Protein AF-U7QM12-F1 (afdb_monomer_lite)

InterPro domains:
  IPR008557 Alkaline phosphatase PhoX [PF05787] (90-291)

Radius of gyration: 26.11 Å; chains: 1; bounding box: 63×58×73 Å

Sequence (325 aa):
MRLKRREFLLFLGASLSTASLSSCEDKNLSLDPKSSVKPPKTPLSFQPVKGPIPLATDVVETQVGQFIPIRTASASKQQIQAYKTYEVVDDLVLPEGFTYDLIAAWGDPVGDSRFGYNNDYLSFIETNQNEGYLTINFEYISSATWVQTYEKVIGKSLPIKTIETALKAEKKPRINAFALPANDAVRQAIREVSQEGLIDVGMGVISIRRNSEGKWERTYSAADRRITGISGWIDSRYLKSTGPGVAVFRKKGKGYSDGLGDRIIGTFGNCAGGTTPWGTVFSAEENFQAHVPEDVYPDGTAVNPSETPFSGRLGGLGNVFGLAG

Secondary structure (DSSP, 8-state):
----HHHHHHHHHHHHHHHHHTTS--S-----TT---PPPSS--SSPPP--SS--TT-----TTS------TTS--HHHHHHTS------S----TT--------TT-EETTEE--SSEEEEEEEEEETTEEEEEEEE----HHHHHHHHHHHHS----HHHHHHHHHHHT-SEE-GGGS-TT-HHHHHHHHHHHHHHHHSEEEEEEEEE-TTS-EEE---TT-EEEETTTTTSS---EE--STTHHHHT--SSS---S-TTEE-----EEEEEE-TTS-EEEEE-SGGGTS---B-TTSPBPPGGGS-EETTS--TTGGGT---

Organism: NCBI:txid1348334

pLDDT: mean 85.73, std 18.91, range [31.77, 98.81]

Structure (mmCIF, N/CA/C/O backbone):
data_AF-U7QM12-F1
#
_entry.id   AF-U7QM12-F1
#
loop_
_atom_site.group_PDB
_atom_site.id
_atom_site.type_symbol
_atom_site.label_atom_id
_atom_site.label_alt_id
_atom_site.label_comp_id
_atom_site.label_asym_id
_atom_site.label_entity_id
_atom_site.label_seq_id
_atom_site.pdbx_PDB_ins_code
_atom_site.Cartn_x
_atom_site.Cartn_y
_atom_site.Cartn_z
_atom_site.occupancy
_atom_site.B_iso_or_equiv
_atom_site.auth_seq_id
_atom_site.auth_comp_id
_atom_site.auth_asym_id
_atom_site.auth_atom_id
_atom_site.pdbx_PDB_model_num
ATOM 1 N N . MET A 1 1 ? -30.143 -9.733 3.386 1.00 46.31 1 MET A N 1
ATOM 2 C CA . MET A 1 1 ? -31.360 -9.035 2.901 1.00 46.31 1 MET A CA 1
ATOM 3 C C . MET A 1 1 ? -31.107 -8.601 1.454 1.00 46.31 1 MET A C 1
ATOM 5 O O . MET A 1 1 ? -30.101 -7.949 1.222 1.00 46.31 1 MET A O 1
ATOM 9 N N . ARG A 1 2 ? -31.900 -9.029 0.457 1.00 50.53 2 ARG A N 1
ATOM 10 C CA . ARG A 1 2 ? -31.689 -8.636 -0.957 1.00 50.53 2 ARG A CA 1
ATOM 11 C C . ARG A 1 2 ? -32.501 -7.376 -1.264 1.00 50.53 2 ARG A C 1
ATOM 13 O O . ARG A 1 2 ? -33.708 -7.477 -1.456 1.00 50.53 2 ARG A O 1
ATOM 20 N N . LEU A 1 3 ? -31.842 -6.220 -1.309 1.00 67.12 3 LEU A N 1
ATOM 21 C CA . LEU A 1 3 ? -32.442 -4.970 -1.786 1.00 67.12 3 LEU A CA 1
ATOM 22 C C . LEU A 1 3 ? -32.713 -5.074 -3.290 1.00 67.12 3 LEU A C 1
ATOM 24 O O . LEU A 1 3 ? -31.818 -5.396 -4.075 1.00 67.12 3 LEU A O 1
ATOM 28 N N . LYS A 1 4 ? -33.956 -4.830 -3.708 1.00 81.12 4 LYS A N 1
ATOM 29 C CA . LYS A 1 4 ? -34.315 -4.822 -5.131 1.00 81.12 4 LYS A CA 1
ATOM 30 C C . LYS A 1 4 ? -33.852 -3.508 -5.764 1.00 81.12 4 LYS A C 1
ATOM 32 O O . LYS A 1 4 ? -33.887 -2.459 -5.131 1.00 81.12 4 LYS A O 1
ATOM 37 N N . ARG A 1 5 ? -33.506 -3.532 -7.058 1.00 72.50 5 ARG A N 1
ATOM 38 C CA . ARG A 1 5 ? -33.057 -2.352 -7.836 1.00 72.50 5 ARG A CA 1
ATOM 39 C C . ARG A 1 5 ? -33.949 -1.113 -7.650 1.00 72.50 5 ARG A C 1
ATOM 41 O O . ARG A 1 5 ? -33.440 -0.003 -7.595 1.00 72.50 5 ARG A O 1
ATOM 48 N N . ARG A 1 6 ? -35.267 -1.301 -7.508 1.00 75.50 6 ARG A N 1
ATOM 49 C CA . ARG A 1 6 ? -36.225 -0.208 -7.256 1.00 75.50 6 ARG A CA 1
ATOM 50 C C . ARG A 1 6 ? -36.030 0.472 -5.895 1.00 75.50 6 ARG A C 1
ATOM 52 O O . ARG A 1 6 ? -36.190 1.677 -5.798 1.00 75.50 6 ARG A O 1
ATOM 59 N N . GLU A 1 7 ? -35.682 -0.293 -4.864 1.00 81.19 7 GLU A N 1
ATOM 60 C CA . GLU A 1 7 ? -35.489 0.204 -3.497 1.00 81.19 7 GLU A CA 1
ATOM 61 C C . GLU A 1 7 ? -34.171 0.979 -3.395 1.00 81.19 7 GLU A C 1
ATOM 63 O O . GLU A 1 7 ? -34.121 2.024 -2.757 1.00 81.19 7 GLU A O 1
ATOM 68 N N . PHE A 1 8 ? -33.138 0.535 -4.120 1.00 74.56 8 PHE A N 1
ATOM 69 C CA . PHE A 1 8 ? -31.875 1.266 -4.246 1.00 74.56 8 PHE A CA 1
ATOM 70 C C . PHE A 1 8 ? -32.037 2.603 -4.991 1.00 74.56 8 PHE A C 1
ATOM 72 O O . PHE A 1 8 ? -31.502 3.623 -4.565 1.00 74.56 8 PHE A O 1
ATOM 79 N N . LEU A 1 9 ? -32.826 2.626 -6.072 1.00 74.06 9 LEU A N 1
ATOM 80 C CA . LEU A 1 9 ? -33.124 3.864 -6.803 1.00 74.06 9 LEU A CA 1
ATOM 81 C C . LEU A 1 9 ? -33.994 4.831 -5.986 1.00 74.06 9 LEU A C 1
ATOM 83 O O . LEU A 1 9 ? -33.784 6.037 -6.057 1.00 74.06 9 LEU A O 1
ATOM 87 N N . LEU A 1 10 ? -34.924 4.317 -5.176 1.00 71.81 10 LEU A N 1
ATOM 88 C CA . LEU A 1 10 ? -35.697 5.122 -4.224 1.00 71.81 10 LEU A CA 1
ATOM 89 C C . LEU A 1 10 ? -34.807 5.738 -3.138 1.00 71.81 10 LEU A C 1
ATOM 91 O O . LEU A 1 10 ? -34.975 6.911 -2.823 1.00 71.81 10 LEU A O 1
ATOM 95 N N . PHE A 1 11 ? -33.839 4.984 -2.611 1.00 72.44 11 PHE A N 1
ATOM 96 C CA . PHE A 1 11 ? -32.869 5.495 -1.640 1.00 72.44 11 PHE A CA 1
ATOM 97 C C . PHE A 1 11 ? -32.022 6.642 -2.215 1.00 72.44 11 PHE A C 1
ATOM 99 O O . PHE A 1 11 ? -31.885 7.676 -1.568 1.00 72.44 11 PHE A O 1
ATOM 106 N N . LEU A 1 12 ? -31.519 6.500 -3.449 1.00 70.62 12 LEU A N 1
ATOM 107 C CA . LEU A 1 12 ? -30.761 7.555 -4.139 1.00 70.62 12 LEU A CA 1
ATOM 108 C C . LEU A 1 12 ? -31.626 8.769 -4.521 1.00 70.62 12 LEU A C 1
ATOM 110 O O . LEU A 1 12 ? -31.166 9.905 -4.459 1.00 70.62 12 LEU A O 1
ATOM 114 N N . GLY A 1 13 ? -32.886 8.553 -4.908 1.00 61.44 13 GLY A N 1
ATOM 115 C CA . GLY A 1 13 ? -33.810 9.642 -5.241 1.00 61.44 13 GLY A CA 1
ATOM 116 C C . GLY A 1 13 ? -34.244 10.453 -4.016 1.00 61.44 13 GLY A C 1
ATOM 117 O O . GLY A 1 13 ? -34.338 11.680 -4.081 1.00 61.44 13 GLY A O 1
ATOM 118 N N . ALA A 1 14 ? -34.464 9.788 -2.879 1.00 54.25 14 ALA A N 1
ATOM 119 C CA . ALA A 1 14 ? -34.852 10.444 -1.632 1.00 54.25 14 ALA A CA 1
ATOM 120 C C . ALA A 1 14 ? -33.723 11.313 -1.051 1.00 54.25 14 ALA A C 1
ATOM 122 O O . ALA A 1 14 ? -34.005 12.391 -0.532 1.00 54.25 14 ALA A O 1
ATOM 123 N N . SER A 1 15 ? -32.459 10.897 -1.188 1.00 52.22 15 SER A N 1
ATOM 124 C CA . SER A 1 15 ? -31.297 11.672 -0.729 1.00 52.22 15 SER A CA 1
ATOM 125 C C . SER A 1 15 ? -30.962 12.874 -1.621 1.00 52.22 15 SER A C 1
ATOM 127 O O . SER A 1 15 ? -30.499 13.894 -1.116 1.00 52.22 15 SER A O 1
ATOM 129 N N . LEU A 1 16 ? -31.263 12.817 -2.924 1.00 47.44 16 LEU A N 1
ATOM 130 C CA . LEU A 1 16 ? -31.140 13.981 -3.817 1.00 47.44 16 LEU A CA 1
ATOM 131 C C . LEU A 1 16 ? -32.230 15.038 -3.566 1.00 47.44 16 LEU A C 1
ATOM 133 O O . LEU A 1 16 ? -31.962 16.231 -3.684 1.00 47.44 16 LEU A O 1
ATOM 137 N N . SER A 1 17 ? -33.431 14.616 -3.158 1.00 40.59 17 SER A N 1
ATOM 138 C CA . SER A 1 17 ? -34.567 15.518 -2.902 1.00 40.59 17 SER A CA 1
ATOM 139 C C . SER A 1 17 ? -34.369 16.379 -1.646 1.00 40.59 17 SER A C 1
ATOM 141 O O . SER A 1 17 ? -34.737 17.554 -1.626 1.00 40.59 17 SER A O 1
ATOM 143 N N . THR A 1 18 ? -33.763 15.817 -0.596 1.00 45.88 18 THR A N 1
ATOM 144 C CA . THR A 1 18 ? -33.470 16.533 0.657 1.00 45.88 18 THR A CA 1
ATOM 145 C C . THR A 1 18 ? -32.304 17.514 0.518 1.00 45.88 18 THR A C 1
ATOM 147 O O . THR A 1 18 ? -32.333 18.581 1.135 1.00 45.88 18 THR A O 1
ATOM 150 N N . ALA A 1 19 ? -31.328 17.223 -0.348 1.00 44.16 19 ALA A N 1
ATOM 151 C CA . ALA A 1 19 ? -30.225 18.140 -0.633 1.00 44.16 19 ALA A CA 1
ATOM 152 C C . ALA A 1 19 ? -30.679 19.394 -1.409 1.00 44.16 19 ALA A C 1
ATOM 154 O O . ALA A 1 19 ? -30.196 20.487 -1.131 1.00 44.16 19 ALA A O 1
ATOM 155 N N . SER A 1 20 ? -31.646 19.272 -2.328 1.00 42.22 20 SER A N 1
ATOM 156 C CA . SER A 1 20 ? -32.108 20.400 -3.157 1.00 42.22 20 SER A CA 1
ATOM 157 C C . SER A 1 20 ? -33.138 21.322 -2.494 1.00 42.22 20 SER A C 1
ATOM 159 O O . SER A 1 20 ? -33.265 22.473 -2.899 1.00 42.22 20 SER A O 1
ATOM 161 N N . LEU A 1 21 ? -33.879 20.853 -1.481 1.00 36.47 21 LEU A N 1
ATOM 162 C CA . LEU A 1 21 ? -34.885 21.676 -0.788 1.00 36.47 21 LEU A CA 1
ATOM 163 C C . LEU A 1 21 ? -34.296 22.549 0.329 1.00 36.47 21 LEU A C 1
ATOM 165 O O . LEU A 1 21 ? -34.930 23.514 0.741 1.00 36.47 21 LEU A O 1
ATOM 169 N N . SER A 1 22 ? -33.068 22.264 0.766 1.00 39.09 22 SER A N 1
ATOM 170 C CA . SER A 1 22 ? -32.367 23.075 1.773 1.00 39.09 22 SER A CA 1
ATOM 171 C C . SER A 1 22 ? -31.762 24.360 1.183 1.00 39.09 22 SER A C 1
ATOM 173 O O . SER A 1 22 ? -31.357 25.249 1.921 1.00 39.09 22 SER A O 1
ATOM 175 N N . SER A 1 23 ? -31.708 24.477 -0.149 1.00 37.72 23 SER A N 1
ATOM 176 C CA . SER A 1 23 ? -31.078 25.595 -0.871 1.00 37.72 23 SER A CA 1
ATOM 177 C C . SER A 1 23 ? -32.058 26.693 -1.309 1.00 37.72 23 SER A C 1
ATOM 179 O O . SER A 1 23 ? -31.680 27.577 -2.075 1.00 37.72 23 SER A O 1
ATOM 181 N N . CYS A 1 24 ? -33.322 26.646 -0.871 1.00 37.25 24 CYS A N 1
ATOM 182 C CA . CYS A 1 24 ? -34.346 27.633 -1.249 1.00 37.25 24 CYS A CA 1
ATOM 183 C C . CYS A 1 24 ? -34.934 28.440 -0.077 1.00 37.25 24 CYS A C 1
ATOM 185 O O . CYS A 1 24 ? -35.831 29.250 -0.303 1.00 37.25 24 CYS A O 1
ATOM 187 N N . GLU A 1 25 ? -34.398 28.305 1.138 1.00 37.09 25 GLU A N 1
ATOM 188 C CA . GLU A 1 25 ? -34.715 29.188 2.273 1.00 37.09 25 GLU A CA 1
ATOM 189 C C . GLU A 1 25 ? -33.528 30.091 2.639 1.00 37.09 25 GLU A C 1
ATOM 191 O O . GLU A 1 25 ? -33.089 30.145 3.780 1.00 37.09 25 GLU A O 1
ATOM 196 N N . ASP A 1 26 ? -33.030 30.859 1.667 1.00 40.56 26 ASP A N 1
ATOM 197 C CA . ASP A 1 26 ? -32.189 32.027 1.943 1.00 40.56 26 ASP A CA 1
ATOM 198 C C . ASP A 1 26 ? -33.029 33.303 1.839 1.00 40.56 26 ASP A C 1
ATOM 200 O O . ASP A 1 26 ? -33.191 33.910 0.777 1.00 40.56 26 ASP A O 1
ATOM 204 N N . LYS A 1 27 ? -33.564 33.738 2.983 1.00 37.56 27 LYS A N 1
ATOM 205 C CA . LYS A 1 27 ? -33.927 35.141 3.203 1.00 37.56 27 LYS A CA 1
ATOM 206 C C . LYS A 1 27 ? -33.354 35.623 4.533 1.00 37.56 27 LYS A C 1
ATOM 208 O O . LYS A 1 27 ? -33.913 35.380 5.594 1.00 37.56 27 LYS A O 1
ATOM 213 N N . ASN A 1 28 ? -32.274 36.395 4.408 1.00 36.84 28 ASN A N 1
ATOM 214 C CA . ASN A 1 28 ? -31.731 37.339 5.387 1.00 36.84 28 ASN A CA 1
ATOM 215 C C . ASN A 1 28 ? -31.217 36.754 6.713 1.00 36.84 28 ASN A C 1
ATOM 217 O O . ASN A 1 28 ? -31.718 37.085 7.787 1.00 36.84 28 ASN A O 1
ATOM 221 N N . LEU A 1 29 ? -30.109 36.013 6.656 1.00 31.77 29 LEU A N 1
ATOM 222 C CA . LEU A 1 29 ? -29.200 35.890 7.798 1.00 31.77 29 LEU A CA 1
ATOM 223 C C . LEU A 1 29 ? -28.290 37.124 7.855 1.00 31.77 29 LEU A C 1
ATOM 225 O O . LEU A 1 29 ? -27.192 37.162 7.305 1.00 31.77 29 LEU A O 1
ATOM 229 N N . SER A 1 30 ? -28.777 38.164 8.531 1.00 34.50 30 SER A N 1
ATOM 230 C CA . SER A 1 30 ? -27.901 39.175 9.118 1.00 34.50 30 SER A CA 1
ATOM 231 C C . SER A 1 30 ? -26.973 38.460 10.105 1.00 34.50 30 SER A C 1
ATOM 233 O O . SER A 1 30 ? -27.443 37.814 11.041 1.00 34.50 30 SER A O 1
ATOM 235 N N . LEU A 1 31 ? -25.660 38.528 9.869 1.00 34.56 31 LEU A N 1
ATOM 236 C CA . LEU A 1 31 ? -24.645 38.083 10.822 1.00 34.56 31 LEU A CA 1
ATOM 237 C C . LEU A 1 31 ? -24.675 39.025 12.025 1.00 34.56 31 LEU A C 1
ATOM 239 O O . LEU A 1 31 ? -23.941 40.008 12.086 1.00 34.56 31 LEU A O 1
ATOM 243 N N . ASP A 1 32 ? -25.565 38.730 12.965 1.00 33.75 32 ASP A N 1
ATOM 244 C CA . ASP A 1 32 ? -25.635 39.410 14.245 1.00 33.75 32 ASP A CA 1
ATOM 245 C C . ASP A 1 32 ? -24.406 38.978 15.078 1.00 33.75 32 ASP A C 1
ATOM 247 O O . ASP A 1 32 ? -24.309 37.806 15.464 1.00 33.75 32 ASP A O 1
ATOM 251 N N . PRO A 1 33 ? -23.436 39.866 15.391 1.00 40.28 33 PRO A N 1
ATOM 252 C CA . PRO A 1 33 ? -22.202 39.500 16.105 1.00 40.28 33 PRO A CA 1
ATOM 253 C C . PRO A 1 33 ? -22.445 39.092 17.569 1.00 40.28 33 PRO A C 1
ATOM 255 O O . PRO A 1 33 ? -21.504 38.871 18.330 1.00 40.28 33 PRO A O 1
ATOM 258 N N . LYS A 1 34 ? -23.713 39.042 17.991 1.00 35.09 34 LYS A N 1
ATOM 259 C CA . LYS A 1 34 ? -24.170 38.754 19.352 1.00 35.09 34 LYS A CA 1
ATOM 260 C C . LYS A 1 34 ? -24.834 37.385 19.503 1.00 35.09 34 LYS A C 1
ATOM 262 O O . LYS A 1 34 ? -25.465 37.142 20.533 1.00 35.09 34 LYS A O 1
ATOM 267 N N . SER A 1 35 ? -24.673 36.466 18.548 1.00 35.38 35 SER A N 1
ATOM 268 C CA . SER A 1 35 ? -25.062 35.068 18.773 1.00 35.38 35 SER A CA 1
ATOM 269 C C . SER A 1 35 ? -24.110 34.411 19.779 1.00 35.38 35 SER A C 1
ATOM 271 O O . SER A 1 35 ? -23.093 33.810 19.438 1.00 35.38 35 SER A O 1
ATOM 273 N N . SER A 1 36 ? -24.421 34.563 21.068 1.00 39.25 36 SER A N 1
ATOM 274 C CA . SER A 1 36 ? -23.805 33.771 22.124 1.00 39.25 36 SER A CA 1
ATOM 275 C C . SER A 1 36 ? -24.282 32.328 21.976 1.00 39.25 36 SER A C 1
ATOM 277 O O . SER A 1 36 ? -25.350 31.972 22.484 1.00 39.25 36 SER A O 1
ATOM 279 N N . VAL A 1 37 ? -23.503 31.491 21.291 1.00 38.94 37 VAL A N 1
ATOM 280 C CA . VAL A 1 37 ? -23.675 30.038 21.366 1.00 38.94 37 VAL A CA 1
ATOM 281 C C . VAL A 1 37 ? -23.594 29.665 22.849 1.00 38.94 37 VAL A C 1
ATOM 283 O O . VAL A 1 37 ? -22.562 29.847 23.498 1.00 38.94 37 VAL A O 1
ATOM 286 N N . LYS A 1 38 ? -24.723 29.249 23.436 1.00 39.44 38 LYS A N 1
ATOM 287 C CA . LYS A 1 38 ? -24.745 28.763 24.820 1.00 39.44 38 LYS A CA 1
ATOM 288 C C . LYS A 1 38 ? -23.863 27.512 24.872 1.00 39.44 38 LYS A C 1
ATOM 290 O O . LYS A 1 38 ? -24.042 26.647 24.015 1.00 39.44 38 LYS A O 1
ATOM 295 N N . PRO A 1 39 ? -22.938 27.399 25.843 1.00 47.56 39 PRO A N 1
ATOM 296 C CA . PRO A 1 39 ? -22.132 26.196 25.970 1.00 47.56 39 PRO A CA 1
ATOM 297 C C . PRO A 1 39 ? -23.057 24.983 26.148 1.00 47.56 39 PRO A C 1
ATOM 299 O O . PRO A 1 39 ? -24.120 25.123 26.774 1.00 47.56 39 PRO A O 1
ATOM 302 N N . PRO A 1 40 ? -22.695 23.814 25.593 1.00 45.31 40 PRO A N 1
ATOM 303 C CA . PRO A 1 40 ? -23.444 22.590 25.829 1.00 45.31 40 PRO A CA 1
ATOM 304 C C . PRO A 1 40 ? -23.587 22.387 27.342 1.00 45.31 40 PRO A C 1
ATOM 306 O O . PRO A 1 40 ? -22.617 22.453 28.092 1.00 45.31 40 PRO A O 1
ATOM 309 N N . LYS A 1 41 ? -24.832 22.222 27.802 1.00 51.22 41 LYS A N 1
ATOM 310 C CA . LYS A 1 41 ? -25.181 22.128 29.230 1.00 51.22 41 LYS A CA 1
ATOM 311 C C . LYS A 1 41 ? -24.827 20.780 29.863 1.00 51.22 41 LYS A C 1
ATOM 313 O O . LYS A 1 41 ? -24.998 20.632 31.069 1.00 51.22 41 LYS A O 1
ATOM 318 N N . THR A 1 42 ? -24.381 19.808 29.075 1.00 57.59 42 THR A N 1
ATOM 319 C CA . THR A 1 42 ? -24.055 18.474 29.574 1.00 57.59 42 THR A CA 1
ATOM 320 C C . THR A 1 42 ? -22.544 18.392 29.780 1.00 57.59 42 THR A C 1
ATOM 322 O O . THR A 1 42 ? -21.816 18.469 28.788 1.00 57.59 42 THR A O 1
ATOM 325 N N . PRO A 1 43 ? -22.048 18.282 31.027 1.00 68.81 43 PRO A N 1
ATOM 326 C CA . PRO A 1 43 ? -20.633 18.025 31.257 1.00 68.81 43 PRO A CA 1
ATOM 327 C C . PRO A 1 43 ? -20.245 16.709 30.575 1.00 68.81 43 PRO A C 1
ATOM 329 O O . PRO A 1 43 ? -21.021 15.750 30.579 1.00 68.81 43 PRO A O 1
ATOM 332 N N . LEU A 1 44 ? -19.065 16.681 29.952 1.00 72.25 44 LEU A N 1
ATOM 333 C CA . LEU A 1 44 ? -18.508 15.449 29.398 1.00 72.25 44 LEU A CA 1
ATOM 334 C C . LEU A 1 44 ? -18.360 14.419 30.526 1.00 72.25 44 LEU A C 1
ATOM 336 O O . LEU A 1 44 ? -18.030 14.772 31.657 1.00 72.25 44 LEU A O 1
ATOM 340 N N . SER A 1 45 ? -18.593 13.142 30.222 1.00 82.81 45 SER A N 1
ATOM 341 C CA . SER A 1 45 ? -18.448 12.047 31.192 1.00 82.81 45 SER A CA 1
ATOM 342 C C . SER A 1 45 ? -16.988 11.679 31.487 1.00 82.81 45 SER A C 1
ATOM 344 O O . SER A 1 45 ? -16.738 10.751 32.247 1.00 82.81 45 SER A O 1
ATOM 346 N N . PHE A 1 46 ? -16.036 12.368 30.861 1.00 83.12 46 PHE A N 1
ATOM 347 C CA . PHE A 1 46 ? -14.598 12.176 31.004 1.00 83.12 46 PHE A CA 1
ATOM 348 C C . PHE A 1 46 ? -13.893 13.536 30.981 1.00 83.12 46 PHE A C 1
ATOM 350 O O . PHE A 1 46 ? -14.448 14.519 30.481 1.00 83.12 46 PHE A O 1
ATOM 357 N N . GLN A 1 47 ? -12.662 13.588 31.491 1.00 81.06 47 GLN A N 1
ATOM 358 C CA . GLN A 1 47 ? -11.807 14.767 31.351 1.00 81.06 47 GLN A CA 1
ATOM 359 C C . GLN A 1 47 ? -11.049 14.724 30.015 1.00 81.06 47 GLN A C 1
ATOM 361 O O . GLN A 1 47 ? -10.313 13.763 29.782 1.00 81.06 47 GLN A O 1
ATOM 366 N N . PRO A 1 48 ? -11.212 15.717 29.119 1.00 81.19 48 PRO A N 1
ATOM 367 C CA . PRO A 1 48 ? -10.469 15.761 27.861 1.00 81.19 48 PRO A CA 1
ATOM 368 C C . PRO A 1 48 ? -8.954 15.836 28.070 1.00 81.19 48 PRO A C 1
ATOM 370 O O . PRO A 1 48 ? -8.477 16.485 29.001 1.00 81.19 48 PRO A O 1
ATOM 373 N N . VAL A 1 49 ? -8.196 15.232 27.154 1.00 84.44 49 VAL A N 1
ATOM 374 C CA . VAL A 1 49 ? -6.738 15.397 27.100 1.00 84.44 49 VAL A CA 1
ATOM 375 C C . VAL A 1 49 ? -6.414 16.815 26.633 1.00 84.44 49 VAL A C 1
ATOM 377 O O . VAL A 1 49 ? -6.941 17.282 25.622 1.00 84.44 49 VAL A O 1
ATOM 380 N N . LYS A 1 50 ? -5.524 17.500 27.354 1.00 81.31 50 LYS A N 1
ATOM 381 C CA . LYS A 1 50 ? -5.056 18.836 26.979 1.00 81.31 50 LYS A CA 1
ATOM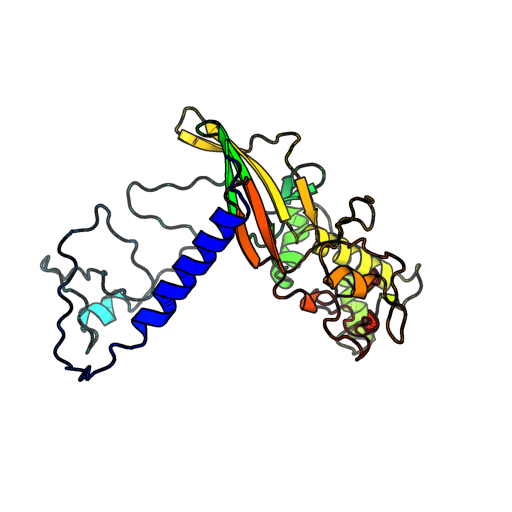 382 C C . LYS A 1 50 ? -4.110 18.752 25.776 1.00 81.31 50 LYS A C 1
ATOM 384 O O . LYS A 1 50 ? -2.992 18.260 25.901 1.00 81.31 50 LYS A O 1
ATOM 389 N N . GLY A 1 51 ? -4.542 19.279 24.633 1.00 83.75 51 GLY A N 1
ATOM 390 C CA . GLY A 1 51 ? -3.717 19.388 23.428 1.00 83.75 51 GLY A CA 1
ATOM 391 C C . GLY A 1 51 ? -2.792 20.618 23.409 1.00 83.75 51 GLY A C 1
ATOM 392 O O . GLY A 1 51 ? -2.892 21.497 24.270 1.00 83.75 51 GLY A O 1
ATOM 393 N N . PRO A 1 52 ? -1.907 20.726 22.398 1.00 84.50 52 PRO A N 1
ATOM 394 C CA . PRO A 1 52 ? -1.016 21.879 22.224 1.00 84.50 52 PRO A CA 1
ATOM 395 C C . PRO A 1 52 ? -1.751 23.150 21.770 1.00 84.50 52 PRO A C 1
ATOM 397 O O . PRO A 1 52 ? -1.237 24.255 21.937 1.00 84.50 52 PRO A O 1
ATOM 400 N N . ILE A 1 53 ? -2.950 23.007 21.196 1.00 82.31 53 ILE A N 1
ATOM 401 C CA . ILE A 1 53 ? -3.789 24.109 20.720 1.00 82.31 53 ILE A CA 1
ATOM 402 C C . ILE A 1 53 ? -5.024 24.193 21.622 1.00 82.31 53 ILE A C 1
ATOM 404 O O . ILE A 1 53 ? -5.682 23.171 21.813 1.00 82.31 53 ILE A O 1
ATOM 408 N N . PRO A 1 54 ? -5.367 25.381 22.155 1.00 76.12 54 PRO A N 1
ATOM 409 C CA . PRO A 1 54 ? -6.540 25.530 23.001 1.00 76.12 54 PRO A CA 1
ATOM 410 C C . PRO A 1 54 ? -7.833 25.272 22.216 1.00 76.12 54 PRO A C 1
ATOM 412 O O . PRO A 1 54 ? -8.080 25.907 21.188 1.00 76.12 54 PRO A O 1
ATOM 415 N N . LEU A 1 55 ? -8.684 24.389 22.731 1.00 72.25 55 LEU A N 1
ATOM 416 C CA . LEU A 1 55 ? -10.018 24.093 22.206 1.00 72.25 55 LEU A CA 1
ATOM 417 C C . LEU A 1 55 ? -11.097 24.847 22.978 1.00 72.25 55 LEU A C 1
ATOM 419 O O . LEU A 1 55 ? -10.945 25.128 24.159 1.00 72.25 55 LEU A O 1
ATOM 423 N N . ALA A 1 56 ? -12.247 25.108 22.351 1.00 65.25 56 ALA A N 1
ATOM 424 C CA . ALA A 1 56 ? -13.349 25.829 22.999 1.00 65.25 56 ALA A CA 1
ATOM 425 C C . ALA A 1 56 ? -13.868 25.159 24.295 1.00 65.25 56 ALA A C 1
ATOM 427 O O . ALA A 1 56 ? -14.482 25.812 25.141 1.00 65.25 56 ALA A O 1
ATOM 428 N N . THR A 1 57 ? -13.624 23.855 24.427 1.00 63.72 57 THR A N 1
ATOM 429 C CA . THR A 1 57 ? -13.974 23.006 25.569 1.00 63.72 57 THR A CA 1
ATOM 430 C C . THR A 1 57 ? -12.908 22.959 26.657 1.00 63.72 57 THR A C 1
ATOM 432 O O . THR A 1 57 ? -13.168 22.385 27.713 1.00 63.72 57 THR A O 1
ATOM 435 N N . ASP A 1 58 ? -11.724 23.521 26.420 1.00 66.94 58 ASP A N 1
ATOM 436 C CA . ASP A 1 58 ? -10.639 23.455 27.387 1.00 66.94 58 ASP A CA 1
ATOM 437 C C . ASP A 1 58 ? -10.948 24.307 28.614 1.00 66.94 58 ASP A C 1
ATOM 439 O O . ASP A 1 58 ? -11.473 25.423 28.538 1.00 66.94 58 ASP A O 1
ATOM 443 N N . VAL A 1 59 ? -10.578 23.762 29.768 1.00 61.69 59 VAL A N 1
ATOM 444 C CA . VAL A 1 59 ? -10.734 24.409 31.062 1.00 61.69 59 VAL A CA 1
ATOM 445 C C . VAL A 1 59 ? -9.349 24.818 31.540 1.00 61.69 59 VAL A C 1
ATOM 447 O O . VAL A 1 59 ? -8.512 23.976 31.853 1.00 61.69 59 VAL A O 1
ATOM 450 N N . VAL A 1 60 ? -9.089 26.126 31.595 1.00 59.12 60 VAL A N 1
ATOM 451 C CA . VAL A 1 60 ? -7.884 26.645 32.252 1.00 59.12 60 VAL A CA 1
ATOM 452 C C . VAL A 1 60 ? -8.201 26.804 33.731 1.00 59.12 60 VAL A C 1
ATOM 454 O O . VAL A 1 60 ? -8.934 27.717 34.115 1.00 59.12 60 VAL A O 1
ATOM 457 N N . GLU A 1 61 ? -7.668 25.905 34.555 1.00 50.59 61 GLU A N 1
ATOM 458 C CA . GLU A 1 61 ? -7.783 26.006 36.005 1.00 50.59 61 GLU A CA 1
ATOM 459 C C . GLU A 1 61 ? -7.028 27.254 36.484 1.00 50.59 61 GLU A C 1
ATOM 461 O O . GLU A 1 61 ? -5.813 27.392 36.329 1.00 50.59 61 GLU A O 1
ATOM 466 N N . THR A 1 62 ? -7.769 28.225 37.016 1.00 43.72 62 THR A N 1
ATOM 467 C CA . THR A 1 62 ? -7.170 29.368 37.710 1.00 43.72 62 THR A CA 1
ATOM 468 C C . THR A 1 62 ? -6.848 28.974 39.149 1.00 43.72 62 THR A C 1
ATOM 470 O O . THR A 1 62 ? -7.509 28.103 39.710 1.00 43.72 62 THR A O 1
ATOM 473 N N . GLN A 1 63 ? -5.882 29.652 39.784 1.00 36.28 63 GLN A N 1
ATOM 474 C CA . GLN A 1 63 ? -5.453 29.436 41.183 1.00 36.28 63 GLN A CA 1
ATOM 475 C C . GLN A 1 63 ? -6.559 29.627 42.256 1.00 36.28 63 GLN A C 1
ATOM 477 O O . GLN A 1 63 ? -6.259 29.727 43.441 1.00 36.28 63 GLN A O 1
ATOM 482 N N . VAL A 1 64 ? -7.837 29.689 41.868 1.00 35.09 64 VAL A N 1
ATOM 483 C CA . VAL A 1 64 ? -9.006 29.820 42.752 1.00 35.09 64 VAL A CA 1
ATOM 484 C C . VAL A 1 64 ? -10.166 28.899 42.314 1.00 35.09 64 VAL A C 1
ATOM 486 O O . VAL A 1 64 ? -11.321 29.162 42.630 1.00 35.09 64 VAL A O 1
ATOM 489 N N . GLY A 1 65 ? -9.902 27.824 41.560 1.00 38.56 65 GLY A N 1
ATOM 490 C CA . GLY A 1 65 ? -10.926 26.818 41.231 1.00 38.56 65 GLY A CA 1
ATOM 491 C C . GLY A 1 65 ? -12.091 27.338 40.373 1.00 38.56 65 GLY A C 1
ATOM 492 O O . GLY A 1 65 ? -13.186 26.778 40.413 1.00 38.56 65 GLY A O 1
ATOM 493 N N . GLN A 1 66 ? -11.892 28.424 39.613 1.00 37.22 66 GLN A N 1
ATOM 494 C CA . GLN A 1 66 ? -12.907 28.954 38.699 1.00 37.22 66 GLN A CA 1
ATOM 495 C C . GLN A 1 66 ? -12.658 28.533 37.249 1.0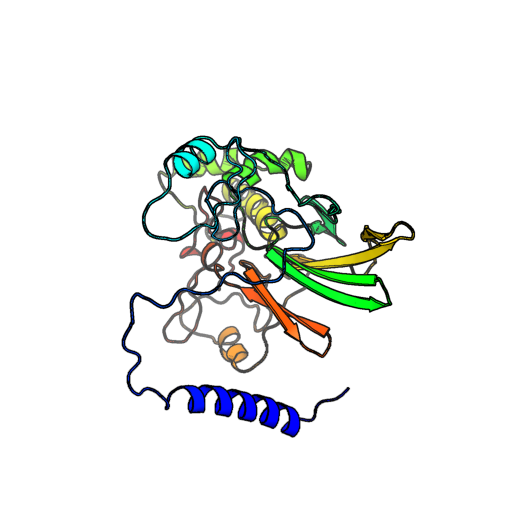0 37.22 66 GLN A C 1
ATOM 497 O O . GLN A 1 66 ? -11.586 28.770 36.687 1.00 37.22 66 GLN A O 1
ATOM 502 N N . PHE A 1 67 ? -13.714 27.969 36.659 1.00 50.50 67 PHE A N 1
ATOM 503 C CA . PHE A 1 67 ? -13.849 27.564 35.264 1.00 50.50 67 PHE A CA 1
ATOM 504 C C . PHE A 1 67 ? -13.997 28.798 34.362 1.00 50.50 67 PHE A C 1
ATOM 506 O O . PHE A 1 67 ? -14.972 29.541 34.492 1.00 50.50 67 PHE A O 1
ATOM 513 N N . ILE A 1 68 ? -13.073 29.014 33.423 1.00 50.66 68 ILE A N 1
ATOM 514 C CA . ILE A 1 68 ? -13.207 30.061 32.398 1.00 50.66 68 ILE A CA 1
ATOM 515 C C . ILE A 1 68 ? -13.490 29.386 31.049 1.00 50.66 68 ILE A C 1
ATOM 517 O O . ILE A 1 68 ? -12.573 28.798 30.478 1.00 50.66 68 ILE A O 1
ATOM 521 N N . PRO A 1 69 ? -14.725 29.464 30.515 1.00 53.09 69 PRO A N 1
ATOM 522 C CA . PRO A 1 69 ? -15.026 28.997 29.167 1.00 53.09 69 PRO A CA 1
ATOM 523 C C . PRO A 1 69 ? -14.266 29.831 28.136 1.00 53.09 69 PRO A C 1
ATOM 525 O O . PRO A 1 69 ? -14.213 31.060 28.246 1.00 53.09 69 PRO A O 1
ATOM 528 N N . ILE A 1 70 ? -13.749 29.184 27.095 1.00 54.19 70 ILE A N 1
ATOM 529 C CA . ILE A 1 70 ? -13.073 29.866 25.992 1.00 54.19 70 ILE A CA 1
ATOM 530 C C . ILE A 1 70 ? -14.111 30.687 25.220 1.00 54.19 70 ILE A C 1
ATOM 532 O O . ILE A 1 70 ? -14.897 30.156 24.435 1.00 54.19 70 ILE A O 1
ATOM 536 N N . ARG A 1 71 ? -14.143 32.003 25.447 1.00 54.31 71 ARG A N 1
ATOM 537 C CA . ARG A 1 71 ? -14.897 32.935 24.603 1.00 54.31 71 ARG A CA 1
ATOM 538 C C . ARG A 1 71 ? -13.922 33.716 23.734 1.00 54.31 71 ARG A C 1
ATOM 540 O O . ARG A 1 71 ? -13.083 34.468 24.216 1.00 54.31 71 ARG A O 1
ATOM 547 N N . THR A 1 72 ? -14.050 33.485 22.437 1.00 52.66 72 THR A N 1
ATOM 548 C CA . THR A 1 72 ? -13.343 34.139 21.338 1.00 52.66 72 THR A CA 1
ATOM 549 C C . THR A 1 72 ? -13.447 35.663 21.419 1.00 52.66 72 THR A C 1
ATOM 551 O O . THR A 1 72 ? -14.532 36.205 21.228 1.00 52.66 72 THR A O 1
ATOM 554 N N . ALA A 1 73 ? -12.319 36.327 21.695 1.00 49.06 73 ALA A N 1
ATOM 555 C CA . ALA A 1 73 ? -11.932 37.647 21.159 1.00 49.06 73 ALA A CA 1
ATOM 556 C C . ALA A 1 73 ? -10.546 38.093 21.674 1.00 49.06 73 ALA A C 1
ATOM 558 O O . ALA A 1 73 ? -9.873 38.890 21.026 1.00 49.06 73 ALA A O 1
ATOM 559 N N . SER A 1 74 ? -10.085 37.567 22.810 1.00 53.19 74 SER A N 1
ATOM 560 C CA . SER A 1 74 ? -8.739 37.823 23.331 1.00 53.19 74 SER A CA 1
ATOM 561 C C . SER A 1 74 ? -8.335 36.693 24.270 1.00 53.19 74 SER A C 1
ATOM 563 O O . SER A 1 74 ? -9.013 36.435 25.263 1.00 53.19 74 SER A O 1
ATOM 565 N N . ALA A 1 75 ? -7.245 35.993 23.942 1.00 58.50 75 ALA A N 1
ATOM 566 C CA . ALA A 1 75 ? -6.706 34.976 24.833 1.00 58.50 75 ALA A CA 1
ATOM 567 C C . ALA A 1 75 ? -6.362 35.635 26.174 1.00 58.50 75 ALA A C 1
ATOM 569 O O . ALA A 1 75 ? -5.614 36.618 26.214 1.00 58.50 75 ALA A O 1
ATOM 570 N N . SER A 1 76 ? -6.942 35.142 27.270 1.00 69.06 76 SER A N 1
ATOM 571 C CA . SER A 1 76 ? -6.646 35.687 28.595 1.00 69.06 76 SER A CA 1
ATOM 572 C C . SER A 1 76 ? -5.152 35.511 28.895 1.00 69.06 76 SER A C 1
ATOM 574 O O . SER A 1 76 ? -4.511 34.586 28.391 1.00 69.06 76 SER A O 1
ATOM 576 N N . LYS A 1 77 ? -4.562 36.372 29.737 1.00 74.19 77 LYS A N 1
ATOM 577 C CA . LYS A 1 77 ? -3.154 36.205 30.160 1.00 74.19 77 LYS A CA 1
ATOM 578 C C . LYS A 1 77 ? -2.905 34.807 30.739 1.00 74.19 77 LYS A C 1
ATOM 580 O O . LYS A 1 77 ? -1.839 34.237 30.539 1.00 74.19 77 LYS A O 1
ATOM 585 N N . GLN A 1 78 ? -3.910 34.253 31.415 1.00 71.50 78 GLN A N 1
ATOM 586 C CA . GLN A 1 78 ? -3.905 32.901 31.959 1.00 71.50 78 GLN A CA 1
ATOM 587 C C . GLN A 1 78 ? -3.866 31.839 30.856 1.00 71.50 78 GLN A C 1
ATOM 589 O O . GLN A 1 78 ? -3.094 30.897 30.970 1.00 71.50 78 GLN A O 1
ATOM 594 N N . GLN A 1 79 ? -4.629 32.001 29.771 1.00 70.44 79 GLN A N 1
ATOM 595 C CA . GLN A 1 79 ? -4.588 31.087 28.628 1.00 70.44 79 GLN A CA 1
ATOM 596 C C . GLN A 1 79 ? -3.228 31.130 27.925 1.00 70.44 79 GLN A C 1
ATOM 598 O O . GLN A 1 79 ? -2.641 30.083 27.668 1.00 70.44 79 GLN A O 1
ATOM 603 N N . ILE A 1 80 ? -2.692 32.330 27.676 1.00 79.19 80 ILE A N 1
ATOM 604 C CA . ILE A 1 80 ? -1.351 32.492 27.094 1.00 79.19 80 ILE A CA 1
ATOM 605 C C . ILE A 1 80 ? -0.314 31.788 27.970 1.00 79.19 80 ILE A C 1
ATOM 607 O O . ILE A 1 80 ? 0.540 31.080 27.453 1.00 79.19 80 ILE A O 1
ATOM 611 N N . GLN A 1 81 ? -0.407 31.937 29.294 1.00 82.44 81 GLN A N 1
ATOM 612 C CA . GLN A 1 81 ? 0.507 31.275 30.218 1.00 82.44 81 GLN A CA 1
ATOM 613 C C . GLN A 1 81 ? 0.316 29.749 30.243 1.00 82.44 81 GLN A C 1
ATOM 615 O O . GLN A 1 81 ? 1.305 29.021 30.271 1.00 82.44 81 GLN A O 1
ATOM 620 N N . ALA A 1 82 ? -0.925 29.259 30.201 1.00 79.44 82 ALA A N 1
ATOM 621 C CA . ALA A 1 82 ? -1.246 27.834 30.265 1.00 79.44 82 ALA A CA 1
ATOM 622 C C . ALA A 1 82 ? -0.846 27.052 29.001 1.00 79.44 82 ALA A C 1
ATOM 624 O O . ALA A 1 82 ? -0.586 25.854 29.101 1.00 79.44 82 ALA A O 1
ATOM 625 N N . TYR A 1 83 ? -0.786 27.709 27.839 1.00 84.69 83 TYR A N 1
ATOM 62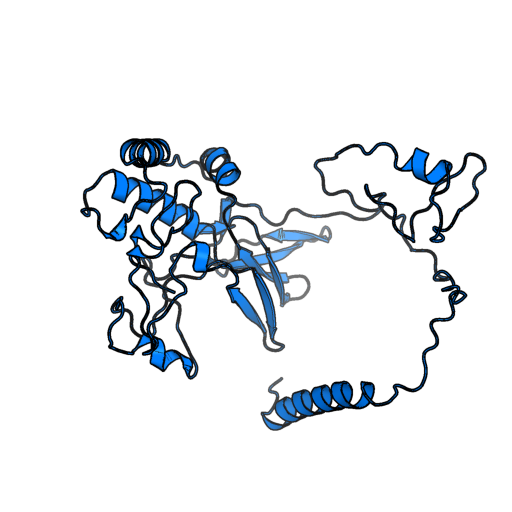6 C CA . TYR A 1 83 ? -0.391 27.117 26.550 1.00 84.69 83 TYR A CA 1
ATOM 627 C C . TYR A 1 83 ? 0.963 27.646 26.050 1.00 84.69 83 TYR A C 1
ATOM 629 O O . TYR A 1 83 ? 1.325 27.447 24.894 1.00 84.69 83 TYR A O 1
ATOM 637 N N . LYS A 1 84 ? 1.733 28.326 26.914 1.00 88.31 84 LYS A N 1
ATOM 638 C CA . LYS A 1 84 ? 3.049 28.888 26.565 1.00 88.31 84 LYS A CA 1
ATOM 639 C C . LYS A 1 84 ? 4.064 27.809 26.192 1.00 88.31 84 LYS A C 1
ATOM 641 O O . LYS A 1 84 ? 4.957 28.046 25.384 1.00 88.31 84 LYS A O 1
ATOM 646 N N . THR A 1 85 ? 3.960 26.658 26.840 1.00 87.94 85 THR A N 1
ATOM 647 C CA . THR A 1 85 ? 4.854 25.517 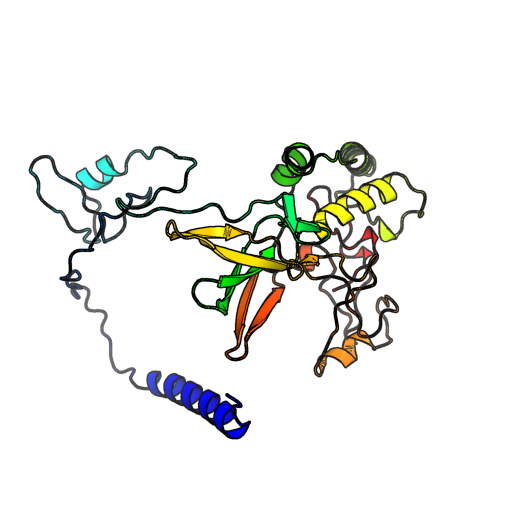26.672 1.00 87.94 85 THR A CA 1
ATOM 648 C C . THR A 1 85 ? 4.021 24.261 26.521 1.00 87.94 85 THR A C 1
ATOM 650 O O . THR A 1 85 ? 2.998 24.109 27.191 1.00 87.94 85 THR A O 1
ATOM 653 N N . TYR A 1 86 ? 4.493 23.355 25.678 1.00 85.81 86 TYR A N 1
ATOM 654 C CA . TYR A 1 86 ? 3.923 22.031 25.503 1.00 85.81 86 TYR A CA 1
ATOM 655 C C . TYR A 1 86 ? 5.058 21.012 25.557 1.00 85.81 86 TYR A C 1
ATOM 657 O O . TYR A 1 86 ? 6.108 21.225 24.948 1.00 85.81 86 TYR A O 1
ATOM 665 N N . GLU A 1 87 ? 4.855 19.942 26.314 1.00 88.19 87 GLU A N 1
ATOM 666 C CA . GLU A 1 87 ? 5.768 18.807 26.353 1.00 88.19 87 GLU A CA 1
ATOM 667 C C . GLU A 1 87 ? 5.355 17.819 25.266 1.00 88.19 87 GLU A C 1
ATOM 669 O O . GLU A 1 87 ? 4.211 17.370 25.225 1.00 88.19 87 GLU A O 1
ATOM 674 N N . VAL A 1 88 ? 6.279 17.510 24.357 1.00 89.88 88 VAL A N 1
ATOM 675 C CA . VAL A 1 88 ? 6.036 16.504 23.325 1.00 89.88 88 VAL A CA 1
ATOM 676 C C . VAL A 1 88 ? 6.166 15.130 23.965 1.00 89.88 88 VAL A C 1
ATOM 678 O O . VAL A 1 88 ? 7.251 14.750 24.399 1.00 89.88 88 VAL A O 1
ATOM 681 N N . VAL A 1 89 ? 5.058 14.397 23.993 1.00 90.56 89 VAL A N 1
ATOM 682 C CA . VAL A 1 89 ? 5.000 13.000 24.421 1.00 90.56 89 VAL A CA 1
ATOM 683 C C . VAL A 1 89 ? 4.800 12.145 23.174 1.00 90.56 89 VAL A C 1
ATOM 685 O O . VAL A 1 89 ? 3.826 12.339 22.448 1.00 90.56 89 VAL A O 1
ATOM 688 N N . ASP A 1 90 ? 5.732 11.232 22.911 1.00 92.44 90 ASP A N 1
ATOM 689 C CA . ASP A 1 90 ? 5.652 10.265 21.809 1.00 92.44 90 ASP A CA 1
ATOM 690 C C . ASP A 1 90 ? 4.862 9.021 22.254 1.00 92.44 90 ASP A C 1
ATOM 692 O O . ASP A 1 90 ? 5.410 7.930 22.395 1.00 92.44 90 ASP A O 1
ATOM 696 N N . ASP A 1 91 ? 3.586 9.225 22.594 1.00 90.88 91 ASP A N 1
ATOM 697 C CA . ASP A 1 91 ? 2.657 8.181 23.047 1.00 90.88 91 ASP A CA 1
ATOM 698 C C . ASP A 1 91 ? 1.203 8.556 22.700 1.00 90.88 91 ASP A C 1
ATOM 700 O O . ASP A 1 91 ? 0.864 9.733 22.522 1.00 90.88 91 ASP A O 1
ATOM 704 N N . LEU A 1 92 ? 0.319 7.559 22.633 1.00 92.12 92 LEU A N 1
ATOM 705 C CA . LEU A 1 92 ? -1.120 7.761 22.492 1.00 92.12 92 LEU A CA 1
ATOM 706 C C . LEU A 1 92 ? -1.733 8.102 23.856 1.00 92.12 92 LEU A C 1
ATOM 708 O O . LEU A 1 92 ? -2.100 7.229 24.642 1.00 92.12 92 LEU A O 1
ATOM 712 N N . VAL A 1 93 ? -1.881 9.398 24.123 1.00 91.44 93 VAL A N 1
ATOM 713 C CA . VAL A 1 93 ? -2.484 9.894 25.365 1.00 91.44 93 VAL A CA 1
ATOM 714 C C . VAL A 1 93 ? -4.011 9.869 25.265 1.00 91.44 93 VAL A C 1
ATOM 716 O O . VAL A 1 93 ? -4.602 10.515 24.397 1.00 91.44 93 VAL A O 1
ATOM 719 N N . LEU A 1 94 ? -4.658 9.147 26.183 1.00 92.69 94 LEU A N 1
ATOM 720 C CA . LEU A 1 94 ? -6.113 9.008 26.265 1.00 92.69 94 LEU A CA 1
ATOM 721 C C . LEU A 1 94 ? -6.674 9.644 27.548 1.00 92.69 94 LEU A C 1
ATOM 723 O O . LEU A 1 94 ? -5.945 9.789 28.532 1.00 92.69 94 LEU A O 1
ATOM 727 N N . PRO A 1 95 ? -7.971 10.003 27.574 1.00 91.25 95 PRO A N 1
ATOM 728 C CA . PRO A 1 95 ? -8.655 10.364 28.810 1.00 91.25 95 PRO A CA 1
ATOM 729 C C . PRO A 1 95 ? -8.596 9.258 29.869 1.00 91.25 95 PRO A C 1
ATOM 731 O O . PRO A 1 95 ? -8.530 8.070 29.549 1.00 91.25 95 PRO A O 1
ATOM 734 N N . GLU A 1 96 ? -8.711 9.645 31.139 1.00 89.00 96 GLU A N 1
ATOM 735 C CA . GLU A 1 96 ? -8.807 8.690 32.245 1.00 89.00 96 GLU A CA 1
ATOM 736 C C . GLU A 1 96 ? -9.959 7.690 32.025 1.00 89.00 96 GLU A C 1
ATOM 738 O O . GLU A 1 96 ? -11.064 8.062 31.623 1.00 89.00 96 GLU A O 1
ATOM 743 N N . GLY A 1 97 ? -9.687 6.406 32.274 1.00 90.69 97 GLY A N 1
ATOM 744 C CA . GLY A 1 97 ? -10.638 5.308 32.075 1.00 90.69 97 GLY A CA 1
ATOM 745 C C . GLY A 1 97 ? -10.701 4.748 30.649 1.00 90.69 97 GLY A C 1
ATOM 746 O O . GLY A 1 97 ? -11.381 3.745 30.438 1.00 90.69 97 GLY A O 1
ATOM 747 N N . PHE A 1 98 ? -9.987 5.340 29.685 1.00 92.69 98 PHE A N 1
ATOM 748 C CA . PHE A 1 98 ? -9.843 4.802 28.331 1.00 92.69 98 PHE A CA 1
ATOM 749 C C . PHE A 1 98 ? -8.524 4.042 28.174 1.00 92.69 98 PHE A C 1
ATOM 751 O O . PHE A 1 98 ? -7.510 4.376 28.784 1.00 92.69 98 PHE A O 1
ATOM 758 N N . THR A 1 99 ? -8.540 3.021 27.322 1.00 92.88 99 THR A N 1
ATOM 759 C CA . THR A 1 99 ? -7.375 2.196 26.985 1.00 92.88 99 THR A CA 1
ATOM 760 C C . THR A 1 99 ? -7.329 1.953 25.480 1.00 92.88 99 THR A C 1
ATOM 762 O O . THR A 1 99 ? -8.320 2.164 24.777 1.00 92.88 99 THR A O 1
ATOM 765 N N . TYR A 1 100 ? -6.193 1.472 24.989 1.00 94.19 100 TYR A N 1
ATOM 766 C CA . TYR A 1 100 ? -6.036 0.990 23.623 1.00 94.19 100 TYR A CA 1
ATOM 767 C C . TYR A 1 100 ? -5.319 -0.362 23.624 1.00 94.19 100 TYR A C 1
ATOM 769 O O . TYR A 1 100 ? -4.546 -0.654 24.535 1.00 94.19 100 TYR A O 1
ATOM 777 N N . ASP A 1 101 ? -5.570 -1.161 22.591 1.00 93.94 101 ASP A N 1
ATOM 778 C CA . ASP A 1 101 ? -4.850 -2.404 22.317 1.00 93.94 101 ASP A CA 1
ATOM 779 C C . ASP A 1 101 ? -4.075 -2.238 21.001 1.00 93.94 101 ASP A C 1
ATOM 781 O O . ASP A 1 101 ? -4.615 -1.727 20.015 1.00 93.94 101 ASP A O 1
ATOM 785 N N . LEU A 1 102 ? -2.816 -2.684 20.962 1.00 95.06 102 LEU A N 1
ATOM 786 C CA . LEU A 1 102 ? -2.058 -2.769 19.713 1.00 95.06 102 LEU A CA 1
ATOM 787 C C . LEU A 1 102 ? -2.471 -4.038 18.958 1.00 95.06 102 LEU A C 1
ATOM 789 O O . LEU A 1 102 ? -2.165 -5.148 19.387 1.00 95.06 102 LEU A O 1
ATOM 793 N N . ILE A 1 103 ? -3.151 -3.868 17.824 1.00 97.06 103 ILE A N 1
ATOM 794 C CA . ILE A 1 103 ? -3.650 -4.991 17.017 1.00 97.06 103 ILE A CA 1
ATOM 795 C C . ILE A 1 103 ? -2.584 -5.539 16.067 1.00 97.06 103 ILE A C 1
ATOM 797 O O . ILE A 1 103 ? -2.472 -6.751 15.900 1.00 97.06 103 ILE A O 1
ATOM 801 N N . ALA A 1 104 ? -1.850 -4.658 15.391 1.00 97.56 104 ALA A N 1
ATOM 802 C CA . ALA A 1 104 ? -0.805 -5.017 14.442 1.00 97.56 104 ALA A CA 1
ATOM 803 C C . ALA A 1 104 ? 0.100 -3.811 14.175 1.00 97.56 104 ALA A C 1
ATOM 805 O O . ALA A 1 104 ? -0.344 -2.666 14.279 1.00 97.56 104 ALA A O 1
ATOM 806 N N . ALA A 1 105 ? 1.337 -4.080 13.784 1.00 97.75 105 ALA A N 1
ATOM 807 C CA . ALA A 1 105 ? 2.320 -3.103 13.347 1.00 97.75 105 ALA A CA 1
ATOM 808 C C . ALA A 1 105 ? 2.942 -3.521 12.007 1.00 97.75 105 ALA A C 1
ATOM 810 O O . ALA A 1 105 ? 2.892 -4.687 11.614 1.00 97.75 105 ALA A O 1
ATOM 811 N N . TRP A 1 106 ? 3.538 -2.562 11.290 1.00 98.62 106 TRP A N 1
ATOM 812 C CA . TRP A 1 106 ? 4.282 -2.834 10.055 1.00 98.62 106 TRP A CA 1
ATOM 813 C C . TRP A 1 106 ? 5.306 -3.957 10.263 1.00 98.62 106 TRP A C 1
ATOM 815 O O . TRP A 1 106 ? 6.048 -3.950 11.242 1.00 98.62 106 TRP A O 1
ATOM 825 N N . GLY A 1 107 ? 5.337 -4.913 9.332 1.00 98.25 107 GLY A N 1
ATOM 826 C CA . GLY A 1 107 ? 6.214 -6.083 9.398 1.00 98.25 107 GLY A CA 1
ATOM 827 C C . GLY A 1 107 ? 5.582 -7.328 10.026 1.00 98.25 107 GLY A C 1
ATOM 828 O O . GLY A 1 107 ? 6.028 -8.429 9.705 1.00 98.25 107 GLY A O 1
ATOM 829 N N . ASP A 1 108 ? 4.515 -7.194 10.823 1.00 98.44 108 ASP A N 1
ATOM 830 C CA . ASP A 1 108 ? 3.816 -8.346 11.410 1.00 98.44 108 ASP A CA 1
ATOM 831 C C . ASP A 1 108 ? 3.285 -9.294 10.324 1.00 98.44 108 ASP A C 1
ATOM 833 O O . ASP A 1 108 ? 2.844 -8.833 9.273 1.00 98.44 108 ASP A O 1
ATOM 837 N N . PRO A 1 109 ? 3.250 -10.617 10.536 1.00 97.94 109 PRO A N 1
ATOM 838 C CA . PRO A 1 109 ? 2.787 -11.550 9.513 1.00 97.94 109 PRO A CA 1
ATOM 839 C C . PRO A 1 109 ? 1.298 -11.359 9.163 1.00 97.94 109 PRO A C 1
ATOM 841 O O . PRO A 1 109 ? 0.427 -11.220 10.029 1.00 97.94 109 PRO A O 1
ATOM 844 N N . VAL A 1 110 ? 0.991 -11.392 7.863 1.00 98.38 110 VAL A N 1
ATOM 845 C CA . VAL A 1 110 ? -0.377 -11.366 7.317 1.00 98.38 110 VAL A CA 1
ATOM 846 C C . VAL A 1 110 ? -0.444 -12.319 6.125 1.00 98.38 110 VAL A C 1
ATOM 848 O O . VAL A 1 110 ? -0.001 -11.983 5.024 1.00 98.38 110 VAL A O 1
ATOM 851 N N . GLY A 1 111 ? -1.011 -13.507 6.339 1.00 95.44 111 GLY A N 1
ATOM 852 C CA . GLY A 1 111 ? -1.075 -14.553 5.318 1.00 95.44 111 GLY A CA 1
ATOM 853 C C . GLY A 1 111 ? 0.320 -14.975 4.842 1.00 95.44 111 GLY A C 1
ATOM 854 O O . GLY A 1 111 ? 1.171 -15.345 5.645 1.00 95.44 111 GLY A O 1
ATOM 855 N N . ASP A 1 112 ? 0.552 -14.898 3.532 1.00 94.75 112 ASP A N 1
ATOM 856 C CA . ASP A 1 112 ? 1.837 -15.176 2.870 1.00 94.75 112 ASP A CA 1
ATOM 857 C C . ASP A 1 112 ? 2.759 -13.946 2.769 1.00 94.75 112 ASP A C 1
ATOM 859 O O . ASP A 1 112 ? 3.739 -13.943 2.023 1.00 94.75 112 ASP A O 1
ATOM 863 N N . SER A 1 113 ? 2.426 -12.876 3.488 1.00 97.25 113 SER A N 1
ATOM 864 C CA . SER A 1 113 ? 3.097 -11.583 3.434 1.00 97.25 113 SER A CA 1
ATOM 865 C C . SER A 1 113 ? 3.137 -10.955 4.837 1.00 97.25 113 SER A C 1
ATOM 867 O O . SER A 1 113 ? 3.144 -11.656 5.850 1.00 97.25 113 SER A O 1
ATOM 869 N N . ARG A 1 114 ? 3.186 -9.626 4.910 1.00 98.19 114 ARG A N 1
ATOM 870 C CA . ARG A 1 114 ? 3.309 -8.843 6.147 1.00 98.19 114 ARG A CA 1
ATOM 871 C C . ARG A 1 114 ? 2.297 -7.709 6.211 1.00 98.19 114 ARG A C 1
ATOM 873 O O . ARG A 1 114 ? 1.722 -7.353 5.192 1.00 98.19 114 ARG A O 1
ATOM 880 N N . PHE A 1 115 ? 2.073 -7.122 7.374 1.00 98.75 115 PHE A N 1
ATOM 881 C CA . PHE A 1 115 ? 1.318 -5.890 7.547 1.00 98.75 115 PHE A CA 1
ATOM 882 C C . PHE A 1 115 ? 2.097 -4.754 6.878 1.00 98.75 115 PHE A C 1
ATOM 884 O O . PHE A 1 115 ? 3.316 -4.667 7.042 1.00 98.75 115 PHE A O 1
ATOM 891 N N . GLY A 1 116 ? 1.415 -3.952 6.060 1.00 98.50 116 GLY A N 1
ATOM 892 C CA . GLY A 1 116 ? 2.035 -2.908 5.247 1.00 98.50 116 GLY A CA 1
ATOM 893 C C . GLY A 1 116 ? 2.446 -1.670 6.047 1.00 98.50 116 GLY A C 1
ATOM 894 O O . GLY A 1 116 ? 2.273 -1.602 7.264 1.00 98.50 116 GLY A O 1
ATOM 895 N N . TYR A 1 117 ? 3.028 -0.705 5.344 1.00 98.50 117 TYR A N 1
ATOM 896 C CA . TYR A 1 117 ? 3.505 0.560 5.894 1.00 98.50 117 TYR A CA 1
ATOM 897 C C . TYR A 1 117 ? 2.418 1.634 5.799 1.00 98.50 117 TYR A C 1
ATOM 899 O O . TYR A 1 117 ? 1.627 1.609 4.860 1.00 98.50 117 TYR A O 1
ATOM 907 N N . ASN A 1 118 ? 2.400 2.572 6.755 1.00 97.69 118 ASN A N 1
ATOM 908 C CA . ASN A 1 118 ? 1.431 3.673 6.835 1.00 97.69 118 ASN A CA 1
ATOM 909 C C . ASN A 1 118 ? -0.010 3.204 6.591 1.00 97.69 118 ASN A C 1
ATOM 911 O O . ASN A 1 118 ? -0.595 3.457 5.535 1.00 97.69 118 ASN A O 1
ATOM 915 N N . ASN A 1 119 ? -0.564 2.471 7.561 1.00 97.44 119 ASN A N 1
ATOM 916 C CA . ASN A 1 119 ? -1.960 2.081 7.474 1.00 97.44 119 ASN A CA 1
ATOM 917 C C . ASN A 1 119 ? -2.868 3.318 7.451 1.00 97.44 119 ASN A C 1
ATOM 919 O O . ASN A 1 119 ? -2.659 4.256 8.217 1.00 97.44 119 ASN A O 1
ATOM 923 N N . ASP A 1 120 ? -3.901 3.263 6.625 1.00 97.75 120 ASP A N 1
ATOM 924 C CA . ASP A 1 120 ? -4.921 4.300 6.511 1.00 97.75 120 ASP A CA 1
ATOM 925 C C . ASP A 1 120 ? -6.297 3.674 6.787 1.00 97.75 120 ASP A C 1
ATOM 927 O O . ASP A 1 120 ? -6.450 2.969 7.791 1.00 97.75 120 ASP A O 1
ATOM 931 N N . TYR A 1 121 ? -7.292 3.893 5.923 1.00 97.94 121 TYR A N 1
ATOM 932 C CA . TYR A 1 121 ? -8.677 3.520 6.162 1.00 97.94 121 TYR A CA 1
ATOM 933 C C . TYR A 1 121 ? -8.848 2.089 6.664 1.00 97.94 121 TYR A C 1
ATOM 935 O O . TYR A 1 121 ? -8.345 1.115 6.093 1.00 97.94 121 TYR A O 1
ATOM 943 N N . LEU A 1 122 ? -9.639 1.994 7.728 1.00 97.69 122 LEU A N 1
ATOM 944 C CA . LEU A 1 122 ? -10.014 0.757 8.380 1.00 97.69 122 LEU A CA 1
ATOM 945 C C . LEU A 1 122 ? -11.501 0.497 8.160 1.00 97.69 122 LEU A C 1
ATOM 947 O O . LEU A 1 122 ? -12.335 1.392 8.311 1.00 97.69 122 LEU A O 1
ATOM 951 N N . SER A 1 123 ? -11.845 -0.757 7.887 1.00 97.88 123 SER A N 1
ATOM 952 C CA . SER A 1 123 ? -13.225 -1.228 7.985 1.00 97.88 123 SER A CA 1
ATOM 953 C C . SER A 1 123 ? -13.296 -2.546 8.733 1.00 97.88 123 SER A C 1
ATOM 955 O O . SER A 1 123 ? -12.552 -3.481 8.446 1.00 97.88 123 SER A O 1
ATOM 957 N N . PHE A 1 124 ? -14.202 -2.604 9.705 1.00 97.31 124 PHE A N 1
ATOM 958 C CA . PHE A 1 124 ? -14.487 -3.804 10.471 1.00 97.31 124 PHE A CA 1
ATOM 959 C C . PHE A 1 124 ? -15.754 -4.477 9.939 1.00 97.31 124 PHE A C 1
ATOM 961 O O . PHE A 1 124 ? -16.835 -3.886 9.942 1.00 97.31 124 PHE A O 1
ATOM 968 N N . ILE A 1 125 ? -15.612 -5.728 9.507 1.00 97.19 125 ILE A N 1
ATOM 969 C CA . ILE A 1 125 ? -16.704 -6.598 9.077 1.00 97.19 125 ILE A CA 1
ATOM 970 C C . ILE A 1 125 ? -16.903 -7.671 10.141 1.00 97.19 125 ILE A C 1
ATOM 972 O O . ILE A 1 125 ? -16.128 -8.625 10.222 1.00 97.19 125 ILE A O 1
ATOM 976 N N . GLU A 1 126 ? -17.947 -7.513 10.950 1.00 96.56 126 GLU A N 1
ATOM 977 C CA . GLU A 1 126 ? -18.314 -8.492 11.972 1.00 96.56 126 GLU A CA 1
ATOM 978 C C . GLU A 1 126 ? -18.755 -9.810 11.316 1.00 96.56 126 GLU A C 1
ATOM 980 O O . GLU A 1 126 ? -19.630 -9.831 10.445 1.00 96.56 126 GLU A O 1
ATOM 985 N N . THR A 1 127 ? -18.137 -10.917 11.725 1.00 96.00 127 THR A N 1
ATOM 986 C CA . THR A 1 127 ? -18.500 -12.274 11.285 1.00 96.00 127 THR A CA 1
ATOM 987 C C . THR A 1 127 ? -19.266 -13.027 12.364 1.00 96.00 127 THR A C 1
ATOM 989 O O . THR A 1 127 ? -20.081 -13.896 12.048 1.00 96.00 127 THR A O 1
ATOM 992 N N . ASN A 1 128 ? -19.025 -12.685 13.630 1.00 95.69 128 ASN A N 1
ATOM 993 C CA . ASN A 1 128 ? -19.717 -13.200 14.801 1.00 95.69 128 ASN A CA 1
ATOM 994 C C . ASN A 1 128 ? -19.624 -12.175 15.941 1.00 95.69 128 ASN A C 1
ATOM 996 O O . ASN A 1 128 ? -18.829 -11.242 15.875 1.00 95.69 128 ASN A O 1
ATOM 1000 N N . GLN A 1 129 ? -20.394 -12.370 17.010 1.00 95.81 129 GLN A N 1
ATOM 1001 C CA . GLN A 1 129 ? -20.317 -11.510 18.183 1.00 95.81 129 GLN A CA 1
ATOM 1002 C C . GLN A 1 129 ? -18.873 -11.458 18.701 1.00 95.81 129 GLN A C 1
ATOM 1004 O O . GLN A 1 129 ? -18.323 -12.481 19.108 1.00 95.81 129 GLN A O 1
ATOM 1009 N N . ASN A 1 130 ? -18.294 -10.254 18.731 1.00 95.94 130 ASN A N 1
ATOM 1010 C CA . ASN A 1 130 ? -16.907 -10.003 19.139 1.00 95.94 130 ASN A CA 1
ATOM 1011 C C . ASN A 1 130 ? -15.826 -10.619 18.226 1.00 95.94 130 ASN A C 1
ATOM 1013 O O . ASN A 1 130 ? -14.702 -10.842 18.674 1.00 95.94 130 ASN A O 1
ATOM 1017 N N . GLU A 1 131 ? -16.126 -10.887 16.959 1.00 97.88 131 GLU A N 1
ATOM 1018 C CA . GLU A 1 131 ? -15.164 -11.418 15.991 1.00 97.88 131 GLU A CA 1
ATOM 1019 C C . GLU A 1 131 ? -15.427 -10.839 14.602 1.00 97.88 131 GLU A C 1
ATOM 1021 O O . GLU A 1 131 ? -16.566 -10.578 14.208 1.00 97.88 131 GLU A O 1
ATOM 1026 N N . GLY A 1 132 ? -14.368 -10.631 13.831 1.00 97.75 132 GLY A N 1
ATOM 1027 C CA . GLY A 1 132 ? -14.532 -10.183 12.463 1.00 97.75 132 GLY A CA 1
ATOM 1028 C C . GLY A 1 132 ? -13.235 -10.044 11.702 1.00 97.75 132 GLY A C 1
ATOM 1029 O O . GLY A 1 132 ? -12.148 -10.407 12.160 1.00 97.75 132 GLY A O 1
ATOM 1030 N N . TYR A 1 133 ? -13.376 -9.469 10.517 1.00 98.31 133 TYR A N 1
ATOM 1031 C CA . TYR A 1 133 ? -12.257 -9.074 9.687 1.00 98.31 133 TYR A CA 1
ATOM 1032 C C . TYR A 1 133 ? -12.070 -7.568 9.765 1.00 98.31 133 TYR A C 1
ATOM 1034 O O . TYR A 1 133 ? -13.009 -6.808 9.539 1.00 98.31 133 TYR A O 1
ATOM 1042 N N . LEU A 1 134 ? -10.845 -7.142 10.043 1.00 98.19 134 LEU A N 1
ATOM 1043 C CA . LEU A 1 134 ? -10.423 -5.771 9.828 1.00 98.19 134 LEU A CA 1
ATOM 1044 C C . LEU A 1 134 ? -9.755 -5.708 8.454 1.00 98.19 134 LEU A C 1
ATOM 1046 O O . LEU A 1 134 ? -8.783 -6.416 8.190 1.00 98.19 134 LEU A O 1
ATOM 1050 N N . THR A 1 135 ? -10.295 -4.891 7.562 1.00 98.44 135 THR A N 1
ATOM 1051 C CA . THR A 1 135 ? -9.645 -4.540 6.301 1.00 98.44 135 THR A CA 1
ATOM 1052 C C . THR A 1 135 ? -8.896 -3.232 6.479 1.00 98.44 135 THR A C 1
ATOM 1054 O O . THR A 1 135 ? -9.437 -2.307 7.084 1.00 98.44 135 THR A O 1
ATOM 1057 N N . ILE A 1 136 ? -7.685 -3.157 5.943 1.00 98.75 136 ILE A N 1
ATOM 1058 C CA . ILE A 1 136 ? -6.745 -2.064 6.174 1.00 98.75 136 ILE A CA 1
ATOM 1059 C C . ILE A 1 136 ? -6.172 -1.615 4.840 1.00 98.75 136 ILE A C 1
ATOM 1061 O O . ILE A 1 136 ? -5.702 -2.448 4.065 1.00 98.75 136 ILE A O 1
ATOM 1065 N N . ASN A 1 137 ? -6.188 -0.315 4.589 1.00 98.81 137 ASN A N 1
ATOM 1066 C CA . ASN A 1 137 ? -5.412 0.295 3.519 1.00 98.81 137 ASN A CA 1
ATOM 1067 C C . ASN A 1 137 ? -3.967 0.548 3.966 1.00 98.81 137 ASN A C 1
ATOM 1069 O O . ASN A 1 137 ? -3.729 0.834 5.134 1.00 98.81 137 ASN A O 1
ATOM 1073 N N . PHE A 1 138 ? -3.019 0.477 3.035 1.00 98.69 138 PHE A N 1
ATOM 1074 C CA . PHE A 1 138 ? -1.613 0.840 3.223 1.00 98.69 138 PHE A CA 1
ATOM 1075 C C . PHE A 1 138 ? -1.221 1.822 2.125 1.00 98.69 138 PHE A C 1
ATOM 1077 O O . PHE A 1 138 ? -1.100 1.441 0.956 1.00 98.69 138 PHE A O 1
ATOM 1084 N N . GLU A 1 139 ? -1.096 3.090 2.493 1.00 98.31 139 GLU A N 1
ATOM 1085 C CA . GLU A 1 139 ? -1.247 4.183 1.537 1.00 98.31 139 GLU A CA 1
ATOM 1086 C C . GLU A 1 139 ? 0.052 4.494 0.779 1.00 98.31 139 GLU A C 1
ATOM 1088 O O . GLU A 1 139 ? 0.079 4.465 -0.454 1.00 98.31 139 GLU A O 1
ATOM 1093 N N . TYR A 1 140 ? 1.142 4.770 1.501 1.00 97.62 140 TYR A N 1
ATOM 1094 C CA . TYR A 1 140 ? 2.390 5.270 0.916 1.00 97.62 140 TYR A CA 1
ATOM 1095 C C . TYR A 1 140 ? 3.629 4.869 1.716 1.00 97.62 140 TYR A C 1
ATOM 1097 O O . TYR A 1 140 ? 3.548 4.471 2.873 1.00 97.62 140 TYR A O 1
ATOM 1105 N N . ILE A 1 141 ? 4.808 5.056 1.114 1.00 97.31 141 ILE A N 1
ATOM 1106 C CA . ILE A 1 141 ? 6.106 4.880 1.774 1.00 97.31 141 ILE A CA 1
ATOM 1107 C C . ILE A 1 141 ? 6.709 6.230 2.172 1.00 97.31 141 ILE A C 1
ATOM 1109 O O . ILE A 1 141 ? 7.017 7.069 1.323 1.00 97.31 141 ILE A O 1
ATOM 1113 N N . SER A 1 142 ? 6.986 6.411 3.465 1.00 97.12 142 SER A N 1
ATOM 1114 C CA . SER A 1 142 ? 7.804 7.524 3.967 1.00 97.12 142 SER A CA 1
ATOM 1115 C C . SER A 1 142 ? 9.287 7.223 3.726 1.00 97.12 142 SER A C 1
ATOM 1117 O O . SER A 1 142 ? 9.955 6.658 4.588 1.00 97.12 142 SER A O 1
ATOM 1119 N N . SER A 1 143 ? 9.811 7.583 2.548 1.00 95.69 143 SER A N 1
ATOM 1120 C CA . SER A 1 143 ? 11.082 7.059 2.014 1.00 95.69 143 SER A CA 1
ATOM 1121 C C . SER A 1 143 ? 12.262 7.038 2.995 1.00 95.69 143 SER A C 1
ATOM 1123 O O . SER A 1 143 ? 12.946 6.026 3.098 1.00 95.69 143 SER A O 1
ATOM 1125 N N . ALA A 1 144 ? 12.513 8.137 3.715 1.00 96.25 144 ALA A N 1
ATOM 1126 C CA . ALA A 1 144 ? 13.649 8.235 4.633 1.00 96.25 144 ALA A CA 1
ATOM 1127 C C . ALA A 1 144 ? 13.493 7.285 5.830 1.00 96.25 144 ALA A C 1
ATOM 1129 O O . ALA A 1 144 ? 14.375 6.467 6.087 1.00 96.25 144 ALA A O 1
ATOM 1130 N N . THR A 1 145 ? 12.351 7.359 6.518 1.00 97.31 145 THR A N 1
ATOM 1131 C CA . THR A 1 145 ? 12.047 6.524 7.686 1.00 97.31 145 THR A CA 1
ATOM 1132 C C . THR A 1 145 ? 11.975 5.053 7.307 1.00 97.31 145 THR A C 1
ATOM 1134 O O . THR A 1 145 ? 12.555 4.219 7.998 1.00 97.31 145 THR A O 1
ATOM 1137 N N . TRP A 1 146 ? 11.318 4.737 6.188 1.00 98.31 146 TRP A N 1
ATOM 1138 C CA . TRP A 1 146 ? 11.202 3.374 5.688 1.00 98.31 146 TRP A CA 1
ATOM 1139 C C . TRP A 1 146 ? 12.585 2.785 5.431 1.00 98.31 146 TRP A C 1
ATOM 1141 O O . TRP A 1 146 ? 12.928 1.796 6.061 1.00 98.31 146 TRP A O 1
ATOM 1151 N N . VAL A 1 147 ? 13.445 3.442 4.640 1.00 97.94 147 VAL A N 1
ATOM 1152 C CA . VAL A 1 147 ? 14.814 2.956 4.377 1.00 97.94 147 VAL A CA 1
ATOM 1153 C C . VAL A 1 147 ? 15.629 2.807 5.664 1.00 97.94 147 VAL A C 1
ATOM 1155 O O . VAL A 1 147 ? 16.326 1.809 5.833 1.00 97.94 147 VAL A O 1
ATOM 1158 N N . GLN A 1 148 ? 15.536 3.774 6.580 1.00 97.75 148 GLN A N 1
ATOM 1159 C CA . GLN A 1 148 ? 16.291 3.761 7.834 1.00 97.75 148 GLN A CA 1
ATOM 1160 C C . GLN A 1 148 ? 15.900 2.595 8.751 1.00 97.75 148 GLN A C 1
ATOM 1162 O O . GLN A 1 148 ? 16.743 2.075 9.481 1.00 97.75 148 GLN A O 1
ATOM 1167 N N . THR A 1 149 ? 14.624 2.211 8.753 1.00 98.06 149 THR A N 1
ATOM 1168 C CA . THR A 1 149 ? 14.072 1.240 9.709 1.00 98.06 149 THR A CA 1
ATOM 1169 C C . THR A 1 149 ? 13.753 -0.117 9.089 1.00 98.06 149 THR A C 1
ATOM 1171 O O . THR A 1 149 ? 13.543 -1.073 9.833 1.00 98.06 149 THR A O 1
ATOM 1174 N N . TYR A 1 150 ? 13.800 -0.235 7.759 1.00 98.56 150 TYR A N 1
ATOM 1175 C CA . TYR A 1 150 ? 13.422 -1.434 7.014 1.00 98.56 150 TYR A CA 1
ATOM 1176 C C . TYR A 1 150 ? 14.126 -2.690 7.517 1.00 98.56 150 TYR A C 1
ATOM 1178 O O . TYR A 1 150 ? 13.468 -3.657 7.875 1.00 98.56 150 TYR A O 1
ATOM 1186 N N . GLU A 1 151 ? 15.455 -2.679 7.621 1.00 98.50 151 GLU A N 1
ATOM 1187 C CA . GLU A 1 151 ? 16.195 -3.861 8.076 1.00 98.50 151 GLU A CA 1
ATOM 1188 C C . GLU A 1 151 ? 15.847 -4.239 9.521 1.00 98.50 151 GLU A C 1
ATOM 1190 O O . GLU A 1 151 ? 15.748 -5.420 9.837 1.00 98.50 151 GLU A O 1
ATOM 1195 N N . LYS A 1 152 ? 15.588 -3.256 10.391 1.00 98.31 152 LYS A N 1
ATOM 1196 C CA . LYS A 1 152 ? 15.201 -3.509 11.785 1.00 98.31 152 LYS A CA 1
ATOM 1197 C C . LYS A 1 152 ? 13.820 -4.160 11.886 1.00 98.31 152 LYS A C 1
ATOM 1199 O O . LYS A 1 152 ? 13.623 -5.008 12.749 1.00 98.31 152 LYS A O 1
ATOM 1204 N N . VAL A 1 153 ? 12.875 -3.737 11.049 1.00 98.25 153 VAL A N 1
ATOM 1205 C CA . VAL A 1 153 ? 11.485 -4.217 11.091 1.00 98.25 153 VAL A CA 1
ATOM 1206 C C . VAL A 1 153 ? 11.317 -5.515 10.300 1.00 98.25 153 VAL A C 1
ATOM 1208 O O . VAL A 1 153 ? 10.648 -6.436 10.751 1.00 98.25 153 VAL A O 1
ATOM 1211 N N . ILE A 1 154 ? 11.955 -5.608 9.134 1.00 98.38 154 ILE A N 1
ATOM 1212 C CA . ILE A 1 154 ? 11.779 -6.707 8.180 1.00 98.38 154 ILE A CA 1
ATOM 1213 C C . ILE A 1 154 ? 12.873 -7.774 8.294 1.00 98.38 154 ILE A C 1
ATOM 1215 O O . ILE A 1 154 ? 12.677 -8.909 7.864 1.00 98.38 154 ILE A O 1
ATOM 1219 N N . GLY A 1 155 ? 14.041 -7.438 8.843 1.00 98.00 155 GLY A N 1
ATOM 1220 C CA . GLY A 1 155 ? 15.184 -8.354 8.919 1.00 98.00 155 GLY A CA 1
ATOM 1221 C C . GLY A 1 155 ? 15.904 -8.569 7.582 1.00 98.00 155 GLY A C 1
ATOM 1222 O O . GLY A 1 155 ? 16.667 -9.523 7.447 1.00 98.00 155 GLY A O 1
ATOM 1223 N N . LYS A 1 156 ? 15.659 -7.712 6.581 1.00 97.88 156 LYS A N 1
ATOM 1224 C CA . LYS A 1 156 ? 16.266 -7.787 5.243 1.00 97.88 156 LYS A CA 1
ATOM 1225 C C . LYS A 1 156 ? 16.993 -6.487 4.902 1.00 97.88 156 LYS A C 1
ATOM 1227 O O . LYS A 1 156 ? 16.383 -5.424 4.923 1.00 97.88 156 LYS A O 1
ATOM 1232 N N . SER A 1 157 ? 18.266 -6.569 4.522 1.00 98.06 157 SER A N 1
ATOM 1233 C CA . SER A 1 157 ? 19.009 -5.421 3.984 1.00 98.06 157 SER A CA 1
ATOM 1234 C C . SER A 1 157 ? 18.595 -5.110 2.542 1.00 98.06 157 SER A C 1
ATOM 1236 O O . SER A 1 157 ? 18.274 -6.011 1.768 1.00 98.06 157 SER A O 1
ATOM 1238 N N . LEU A 1 158 ? 18.654 -3.831 2.162 1.00 98.06 158 LEU A N 1
ATOM 1239 C CA . LEU A 1 158 ? 18.324 -3.354 0.816 1.00 98.06 158 LEU A CA 1
ATOM 1240 C C . LEU A 1 158 ? 19.543 -2.743 0.107 1.00 98.06 158 LEU A C 1
ATOM 1242 O O . LEU A 1 158 ? 20.348 -2.063 0.750 1.00 98.06 158 LEU A O 1
ATOM 1246 N N . PRO A 1 159 ? 19.665 -2.879 -1.228 1.00 97.88 159 PRO A N 1
ATOM 1247 C CA . PRO A 1 159 ? 20.808 -2.379 -2.000 1.00 97.88 159 PRO A CA 1
ATOM 1248 C C . PRO A 1 159 ? 20.765 -0.856 -2.262 1.00 97.88 159 PRO A C 1
ATOM 1250 O O . PRO A 1 159 ? 21.086 -0.384 -3.354 1.00 97.88 159 PRO A O 1
ATOM 1253 N N . ILE A 1 160 ? 20.403 -0.054 -1.256 1.00 97.00 160 ILE A N 1
ATOM 1254 C CA . ILE A 1 160 ? 20.206 1.405 -1.364 1.00 97.00 160 ILE A CA 1
ATOM 1255 C C . ILE A 1 160 ? 21.477 2.121 -1.833 1.00 97.00 160 ILE A C 1
ATOM 1257 O O . ILE A 1 160 ? 21.424 2.983 -2.709 1.00 97.00 160 ILE A O 1
ATOM 1261 N N . LYS A 1 161 ? 22.648 1.712 -1.330 1.00 95.88 161 LYS A N 1
ATOM 1262 C CA . LYS A 1 161 ? 23.938 2.324 -1.686 1.00 95.88 161 LYS A CA 1
ATOM 1263 C C . LYS A 1 161 ? 24.262 2.206 -3.182 1.00 95.88 161 LYS A C 1
ATOM 1265 O O . LYS A 1 161 ? 24.845 3.130 -3.755 1.00 95.88 161 LYS A O 1
ATOM 1270 N N . THR A 1 162 ? 23.879 1.097 -3.819 1.00 96.62 162 THR A N 1
ATOM 1271 C CA . THR A 1 162 ? 24.047 0.889 -5.268 1.00 96.62 162 THR A CA 1
ATOM 1272 C C . THR A 1 162 ? 23.242 1.926 -6.048 1.00 96.62 162 THR A C 1
ATOM 1274 O O . THR A 1 162 ? 23.770 2.575 -6.950 1.00 96.62 162 THR A O 1
ATOM 1277 N N . ILE A 1 163 ? 21.989 2.142 -5.642 1.00 96.25 163 ILE A N 1
ATOM 1278 C CA . ILE A 1 163 ? 21.070 3.105 -6.256 1.00 96.25 163 ILE A CA 1
ATOM 1279 C C . ILE A 1 163 ? 21.568 4.542 -6.057 1.00 96.25 163 ILE A C 1
ATOM 1281 O O . ILE A 1 163 ? 21.646 5.311 -7.013 1.00 96.25 163 ILE A O 1
ATOM 1285 N N . GLU A 1 164 ? 21.957 4.911 -4.834 1.00 94.44 164 GLU A N 1
ATOM 1286 C CA . GLU A 1 164 ? 22.474 6.252 -4.536 1.00 94.44 164 GLU A CA 1
ATOM 1287 C C . GLU A 1 164 ? 23.738 6.584 -5.333 1.00 94.44 164 GLU A C 1
ATOM 1289 O O . GLU A 1 164 ? 23.910 7.715 -5.792 1.00 94.44 164 GLU A O 1
ATOM 1294 N N . THR A 1 165 ? 24.629 5.603 -5.498 1.00 94.81 165 THR A N 1
ATOM 1295 C CA . THR A 1 165 ? 25.857 5.764 -6.286 1.00 94.81 165 THR A CA 1
ATOM 1296 C C . THR A 1 165 ? 25.523 6.011 -7.755 1.00 94.81 165 THR A C 1
ATOM 1298 O O . THR A 1 165 ? 26.078 6.934 -8.352 1.00 94.81 165 THR A O 1
ATOM 1301 N N . ALA A 1 166 ? 24.575 5.255 -8.317 1.00 94.25 166 ALA A N 1
ATOM 1302 C CA . ALA A 1 166 ? 24.123 5.432 -9.695 1.00 94.25 166 ALA A CA 1
ATOM 1303 C C . ALA A 1 166 ? 23.482 6.812 -9.925 1.00 94.25 166 ALA A C 1
ATOM 1305 O O . ALA A 1 166 ? 23.875 7.530 -10.843 1.00 94.25 166 ALA A O 1
ATOM 1306 N N . LEU A 1 167 ? 22.573 7.239 -9.039 1.00 92.88 167 LEU A N 1
ATOM 1307 C CA . LEU A 1 167 ? 21.923 8.556 -9.120 1.00 92.88 167 LEU A CA 1
ATOM 1308 C C . LEU A 1 167 ? 22.937 9.711 -9.062 1.00 92.88 167 LEU A C 1
ATOM 1310 O O . LEU A 1 167 ? 22.829 10.680 -9.816 1.00 92.88 167 LEU A O 1
ATOM 1314 N N . LYS A 1 168 ? 23.955 9.604 -8.197 1.00 91.19 168 LYS A N 1
ATOM 1315 C CA . LYS A 1 168 ? 25.047 10.590 -8.114 1.00 91.19 168 LYS A CA 1
ATOM 1316 C C . LYS A 1 168 ? 25.895 10.610 -9.389 1.00 91.19 168 LYS A C 1
ATOM 1318 O O . LYS A 1 168 ? 26.235 11.693 -9.864 1.00 91.19 168 LYS A O 1
ATOM 1323 N N . ALA A 1 169 ? 26.226 9.442 -9.941 1.00 87.62 169 ALA A N 1
ATOM 1324 C CA . ALA A 1 169 ? 27.063 9.318 -11.134 1.00 87.62 169 ALA A CA 1
ATOM 1325 C C . ALA A 1 169 ? 26.388 9.892 -12.389 1.00 87.62 169 ALA A C 1
ATOM 1327 O O . ALA A 1 169 ? 27.028 10.611 -13.157 1.00 87.62 169 ALA A O 1
ATOM 1328 N N . GLU A 1 170 ? 25.090 9.638 -12.573 1.00 77.75 170 GLU A N 1
ATOM 1329 C CA . GLU A 1 170 ? 24.345 10.134 -13.735 1.00 77.75 170 GLU A CA 1
ATOM 1330 C C . GLU A 1 170 ? 24.065 11.642 -13.691 1.00 77.75 170 GLU A C 1
ATOM 1332 O O . GLU A 1 170 ? 23.659 12.216 -14.703 1.00 77.75 170 GLU A O 1
ATOM 1337 N N . LYS A 1 171 ? 24.262 12.299 -12.535 1.00 80.81 171 LYS A N 1
ATOM 1338 C CA . LYS A 1 171 ? 23.847 13.693 -12.279 1.00 80.81 171 LYS A CA 1
ATOM 1339 C C . LYS A 1 171 ? 22.368 13.942 -12.613 1.00 80.81 171 LYS A C 1
ATOM 1341 O O . LYS A 1 171 ? 21.971 15.073 -12.893 1.00 80.81 171 LYS A O 1
ATOM 1346 N N . LYS A 1 172 ? 21.551 12.887 -12.590 1.00 76.69 172 LYS A N 1
ATOM 1347 C CA . LYS A 1 172 ? 20.115 12.923 -12.865 1.00 76.69 172 LYS A CA 1
ATOM 1348 C C . LYS A 1 172 ? 19.353 12.547 -11.600 1.00 76.69 172 LYS A C 1
ATOM 1350 O O . LYS A 1 172 ? 19.746 11.614 -10.904 1.00 76.69 172 LYS A O 1
ATOM 1355 N N . PRO A 1 173 ? 18.227 13.217 -11.309 1.00 86.44 173 PRO A N 1
ATOM 1356 C CA . PRO A 1 173 ? 17.428 12.908 -10.127 1.00 86.44 173 PRO A CA 1
ATOM 1357 C C . PRO A 1 173 ? 16.631 11.597 -10.256 1.00 86.44 173 PRO A C 1
ATOM 1359 O O . PRO A 1 173 ? 15.997 11.179 -9.285 1.00 86.44 173 PRO A O 1
ATOM 1362 N N . ARG A 1 174 ? 16.607 10.979 -11.448 1.00 94.88 174 ARG A N 1
ATOM 1363 C CA . ARG A 1 174 ? 15.786 9.807 -11.775 1.00 94.88 174 ARG A CA 1
ATOM 1364 C C . ARG A 1 174 ? 16.493 8.867 -12.753 1.00 94.88 174 ARG A C 1
ATOM 1366 O O . ARG A 1 174 ? 17.269 9.333 -13.585 1.00 94.88 174 ARG A O 1
ATOM 1373 N N . ILE A 1 175 ? 16.164 7.578 -12.681 1.00 96.56 175 ILE A N 1
ATOM 1374 C CA . ILE A 1 175 ? 16.688 6.506 -13.538 1.00 96.56 175 ILE A CA 1
ATOM 1375 C C . ILE A 1 175 ? 15.509 5.770 -14.179 1.00 96.56 175 ILE A C 1
ATOM 1377 O O . ILE A 1 175 ? 14.624 5.272 -13.483 1.00 96.56 175 ILE A O 1
ATOM 1381 N N . ASN A 1 176 ? 15.500 5.668 -15.510 1.00 97.12 176 ASN A N 1
ATOM 1382 C CA . ASN A 1 176 ? 14.551 4.815 -16.225 1.00 97.12 176 ASN A CA 1
ATOM 1383 C C . ASN A 1 176 ? 15.029 3.355 -16.185 1.00 97.12 176 ASN A C 1
ATOM 1385 O O . ASN A 1 176 ? 15.605 2.842 -17.145 1.00 97.12 176 ASN A O 1
ATOM 1389 N N . ALA A 1 177 ? 14.807 2.694 -15.051 1.00 97.44 177 ALA A N 1
ATOM 1390 C CA . ALA A 1 177 ? 15.222 1.318 -14.807 1.00 97.44 177 ALA A CA 1
ATOM 1391 C C . ALA A 1 177 ? 14.544 0.310 -15.749 1.00 97.44 177 ALA A C 1
ATOM 1393 O O . ALA A 1 177 ? 15.108 -0.753 -16.010 1.00 97.44 177 ALA A O 1
ATOM 1394 N N . PHE A 1 178 ? 13.370 0.644 -16.299 1.00 97.00 178 PHE A N 1
ATOM 1395 C CA . PHE A 1 178 ? 12.701 -0.169 -17.318 1.00 97.00 178 PHE A CA 1
ATOM 1396 C C . PHE A 1 178 ? 13.565 -0.386 -18.568 1.00 97.00 178 PHE A C 1
ATOM 1398 O O . PHE A 1 178 ? 13.582 -1.483 -19.128 1.00 97.00 178 PHE A O 1
ATOM 1405 N N . ALA A 1 179 ? 14.297 0.653 -18.984 1.00 96.81 179 ALA A N 1
ATOM 1406 C CA . ALA A 1 179 ? 15.114 0.651 -20.195 1.00 96.81 179 ALA A CA 1
ATOM 1407 C C . ALA A 1 179 ? 16.516 0.050 -19.999 1.00 96.81 179 ALA A C 1
ATOM 1409 O O . ALA A 1 179 ? 17.211 -0.211 -20.980 1.00 96.81 179 ALA A O 1
ATOM 1410 N N . LEU A 1 180 ? 16.945 -0.170 -18.752 1.00 97.00 180 LEU A N 1
ATOM 1411 C CA . LEU A 1 180 ? 18.241 -0.783 -18.464 1.00 97.00 180 LEU A CA 1
ATOM 1412 C C . LEU A 1 180 ? 18.245 -2.276 -18.847 1.00 97.00 180 LEU A C 1
ATOM 1414 O O . LEU A 1 180 ? 17.204 -2.934 -18.763 1.00 97.00 180 LEU A O 1
ATOM 1418 N N . PRO A 1 181 ? 19.394 -2.866 -19.221 1.00 97.69 181 PRO A N 1
ATOM 1419 C CA . PRO A 1 181 ? 19.507 -4.307 -19.454 1.00 97.69 181 PRO A CA 1
ATOM 1420 C C . PRO A 1 181 ? 19.047 -5.143 -18.250 1.00 97.69 181 PRO A C 1
ATOM 1422 O O . PRO A 1 181 ? 19.205 -4.742 -17.102 1.00 97.69 181 PRO A O 1
ATOM 1425 N N . ALA A 1 182 ? 18.479 -6.329 -18.484 1.00 94.69 182 ALA A N 1
ATOM 1426 C CA . ALA A 1 182 ? 17.918 -7.165 -17.411 1.00 94.69 182 ALA A CA 1
ATOM 1427 C C . ALA A 1 182 ? 18.958 -7.622 -16.363 1.00 94.69 182 ALA A C 1
ATOM 1429 O O . ALA A 1 182 ? 18.616 -7.846 -15.203 1.00 94.69 182 ALA A O 1
ATOM 1430 N N . ASN A 1 183 ? 20.220 -7.753 -16.771 1.00 95.88 183 ASN A N 1
ATOM 1431 C CA . ASN A 1 183 ? 21.356 -8.118 -15.924 1.00 95.88 183 ASN A CA 1
ATOM 1432 C C . ASN A 1 183 ? 22.108 -6.904 -15.349 1.00 95.88 183 ASN A C 1
ATOM 1434 O O . ASN A 1 183 ? 23.148 -7.084 -14.720 1.00 95.88 183 ASN A O 1
ATOM 1438 N N . ASP A 1 184 ? 21.616 -5.684 -15.571 1.00 97.94 184 ASP A N 1
ATOM 1439 C CA . ASP A 1 184 ? 22.215 -4.473 -15.021 1.00 97.94 184 ASP A CA 1
ATOM 1440 C C . ASP A 1 184 ? 22.064 -4.434 -13.489 1.00 97.94 184 ASP A C 1
ATOM 1442 O O . ASP A 1 184 ? 20.972 -4.624 -12.946 1.00 97.94 184 ASP A O 1
ATOM 1446 N N . ALA A 1 185 ? 23.167 -4.180 -12.780 1.00 97.94 185 ALA A N 1
ATOM 1447 C CA . ALA A 1 185 ? 23.192 -4.195 -11.319 1.00 97.94 185 ALA A CA 1
ATOM 1448 C C . ALA A 1 185 ? 22.326 -3.086 -10.692 1.00 97.94 185 ALA A C 1
ATOM 1450 O O . ALA A 1 185 ? 21.723 -3.293 -9.638 1.00 97.94 185 ALA A O 1
ATOM 1451 N N . VAL A 1 186 ? 22.225 -1.920 -11.339 1.00 97.69 186 VAL A N 1
ATOM 1452 C CA . VAL A 1 186 ? 21.367 -0.815 -10.891 1.00 97.69 186 VAL A CA 1
ATOM 1453 C C . VAL A 1 186 ? 19.905 -1.178 -11.117 1.00 97.69 186 VAL A C 1
ATOM 1455 O O . VAL A 1 186 ? 19.087 -0.982 -10.217 1.00 97.69 186 VAL A O 1
ATOM 1458 N N . ARG A 1 187 ? 19.571 -1.784 -12.265 1.00 98.06 187 ARG A N 1
ATOM 1459 C CA . ARG A 1 187 ? 18.218 -2.302 -12.515 1.00 98.06 187 ARG A CA 1
ATOM 1460 C C . ARG A 1 187 ? 17.808 -3.329 -11.466 1.00 98.06 187 ARG A C 1
ATOM 1462 O O . ARG A 1 187 ? 16.692 -3.247 -10.963 1.00 98.06 187 ARG A O 1
ATOM 1469 N N . GLN A 1 188 ? 18.680 -4.279 -11.133 1.00 98.50 188 GLN A N 1
ATOM 1470 C CA . GLN A 1 188 ? 18.396 -5.302 -10.122 1.00 98.50 188 GLN A CA 1
ATOM 1471 C C . GLN A 1 188 ? 18.194 -4.690 -8.733 1.00 98.50 188 GLN A C 1
ATOM 1473 O O . GLN A 1 188 ? 17.214 -5.022 -8.067 1.00 98.50 188 GLN A O 1
ATOM 1478 N N . ALA A 1 189 ? 19.045 -3.739 -8.339 1.00 98.44 189 ALA A N 1
ATOM 1479 C CA . ALA A 1 189 ? 18.901 -3.031 -7.071 1.00 98.44 189 ALA A CA 1
ATOM 1480 C C . ALA A 1 189 ? 17.581 -2.242 -6.994 1.00 98.44 189 ALA A C 1
ATOM 1482 O O . ALA A 1 189 ? 16.843 -2.360 -6.017 1.00 98.44 189 ALA A O 1
ATOM 1483 N N . ILE A 1 190 ? 17.246 -1.482 -8.044 1.00 98.56 190 ILE A N 1
ATOM 1484 C CA . ILE A 1 190 ? 15.976 -0.747 -8.131 1.00 98.56 190 ILE A CA 1
ATOM 1485 C C . ILE A 1 190 ? 14.791 -1.714 -8.118 1.00 98.56 190 ILE A C 1
ATOM 1487 O O . ILE A 1 190 ? 13.798 -1.441 -7.448 1.00 98.56 190 ILE A O 1
ATOM 1491 N N . ARG A 1 191 ? 14.884 -2.845 -8.827 1.00 98.44 191 ARG A N 1
ATOM 1492 C CA . ARG A 1 191 ? 13.836 -3.872 -8.860 1.00 98.44 191 ARG A CA 1
ATOM 1493 C C . ARG A 1 191 ? 13.554 -4.424 -7.472 1.00 98.44 191 ARG A C 1
ATOM 1495 O O . ARG A 1 191 ? 12.393 -4.507 -7.097 1.00 98.44 191 ARG A O 1
ATOM 1502 N N . GLU A 1 192 ? 14.592 -4.771 -6.721 1.00 98.38 192 GLU A N 1
ATOM 1503 C CA . GLU A 1 192 ? 14.444 -5.290 -5.364 1.00 98.38 192 GLU A CA 1
ATOM 1504 C C . GLU A 1 192 ? 13.795 -4.261 -4.434 1.00 98.38 192 GLU A C 1
ATOM 1506 O O . GLU A 1 192 ? 12.776 -4.554 -3.814 1.00 98.38 192 GLU A O 1
ATOM 1511 N N . VAL A 1 193 ? 14.321 -3.035 -4.392 1.00 98.62 193 VAL A N 1
ATOM 1512 C CA . VAL A 1 193 ? 13.769 -1.969 -3.540 1.00 98.62 193 VAL A CA 1
ATOM 1513 C C . VAL A 1 193 ? 12.328 -1.634 -3.926 1.00 98.62 193 VAL A C 1
ATOM 1515 O O . VAL A 1 193 ? 11.481 -1.462 -3.054 1.00 98.62 193 VAL A O 1
ATOM 1518 N N . SER A 1 194 ? 12.029 -1.586 -5.225 1.00 98.56 194 SER A N 1
ATOM 1519 C CA . SER A 1 194 ? 10.675 -1.308 -5.710 1.00 98.56 194 SER A CA 1
ATOM 1520 C C . SER A 1 194 ? 9.708 -2.442 -5.398 1.00 98.56 194 SER A C 1
ATOM 1522 O O . SER A 1 194 ? 8.561 -2.177 -5.062 1.00 98.56 194 SER A O 1
ATOM 1524 N N . GLN A 1 195 ? 10.159 -3.697 -5.463 1.00 98.38 195 GLN A N 1
ATOM 1525 C CA . GLN A 1 195 ? 9.340 -4.842 -5.078 1.00 98.38 195 GLN A CA 1
ATOM 1526 C C . GLN A 1 195 ? 8.981 -4.778 -3.592 1.00 98.38 195 GLN A C 1
ATOM 1528 O O . GLN A 1 195 ? 7.812 -4.919 -3.253 1.00 98.38 195 GLN A O 1
ATOM 1533 N N . GLU A 1 196 ? 9.958 -4.540 -2.715 1.00 98.31 196 GLU A N 1
ATOM 1534 C CA . GLU A 1 196 ? 9.708 -4.454 -1.273 1.00 98.31 196 GLU A CA 1
ATOM 1535 C C . GLU A 1 196 ? 8.829 -3.249 -0.909 1.00 98.31 196 GLU A C 1
ATOM 1537 O O . GLU A 1 196 ? 7.901 -3.393 -0.117 1.00 98.31 196 GLU A O 1
ATOM 1542 N N . GLY A 1 197 ? 9.051 -2.090 -1.540 1.00 98.19 197 GLY A N 1
ATOM 1543 C CA . GLY A 1 197 ? 8.196 -0.916 -1.351 1.00 98.19 197 GLY A CA 1
ATOM 1544 C C . GLY A 1 197 ? 6.756 -1.153 -1.818 1.00 98.19 197 GLY A C 1
ATOM 1545 O O . GLY A 1 197 ? 5.816 -0.801 -1.113 1.00 98.19 197 GLY A O 1
ATOM 1546 N N . LEU A 1 198 ? 6.562 -1.817 -2.965 1.00 98.44 198 LEU A N 1
ATOM 1547 C CA . LEU A 1 198 ? 5.226 -2.161 -3.460 1.00 98.44 198 LEU A CA 1
ATOM 1548 C C . LEU A 1 198 ? 4.550 -3.278 -2.645 1.00 98.44 198 LEU A C 1
ATOM 1550 O O . LEU A 1 198 ? 3.324 -3.327 -2.601 1.00 98.44 198 LEU A O 1
ATOM 1554 N N . ILE A 1 199 ? 5.302 -4.161 -1.975 1.00 98.38 199 ILE A N 1
ATOM 1555 C CA . ILE A 1 199 ? 4.750 -5.129 -1.005 1.00 98.38 199 ILE A CA 1
ATOM 1556 C C . ILE A 1 199 ? 4.143 -4.409 0.208 1.00 98.38 199 ILE A C 1
ATOM 1558 O O . ILE A 1 199 ? 3.156 -4.878 0.782 1.00 98.38 199 ILE A O 1
ATOM 1562 N N . ASP A 1 200 ? 4.700 -3.266 0.590 1.00 98.50 200 ASP A N 1
ATOM 1563 C CA . ASP A 1 200 ? 4.312 -2.546 1.799 1.00 98.50 200 ASP A CA 1
ATOM 1564 C C . ASP A 1 200 ? 3.117 -1.601 1.609 1.00 98.50 200 ASP A C 1
ATOM 1566 O O . ASP A 1 200 ? 2.548 -1.169 2.603 1.00 98.50 200 ASP A O 1
ATOM 1570 N N . VAL A 1 201 ? 2.668 -1.363 0.376 1.00 98.50 201 VAL A N 1
ATOM 1571 C CA . VAL A 1 201 ? 1.428 -0.623 0.060 1.00 98.50 201 VAL A CA 1
ATOM 1572 C C . VAL A 1 201 ? 0.326 -1.565 -0.433 1.00 98.50 201 VAL A C 1
ATOM 1574 O O . VAL A 1 201 ? 0.574 -2.749 -0.691 1.00 98.50 201 VAL A O 1
ATOM 1577 N N . GLY A 1 202 ? -0.904 -1.069 -0.545 1.00 98.06 202 GLY A N 1
ATOM 1578 C CA . GLY A 1 202 ? -2.052 -1.833 -1.027 1.00 98.06 202 GLY A CA 1
ATOM 1579 C C . GLY A 1 202 ? -3.151 -1.966 0.023 1.00 98.06 202 GLY A C 1
ATOM 1580 O O . GLY A 1 202 ? -3.495 -1.026 0.732 1.00 98.06 202 GLY A O 1
ATOM 1581 N N . MET A 1 203 ? -3.680 -3.177 0.165 1.00 98.19 203 MET A N 1
ATOM 1582 C CA . MET A 1 203 ? -4.672 -3.543 1.168 1.00 98.19 203 MET A CA 1
ATOM 1583 C C . MET A 1 203 ? -4.249 -4.778 1.971 1.00 98.19 203 MET A C 1
ATOM 1585 O O . MET A 1 203 ? -3.447 -5.616 1.535 1.00 98.19 203 MET A O 1
ATOM 1589 N N . GLY A 1 204 ? -4.831 -4.917 3.154 1.00 98.12 204 GLY A N 1
ATOM 1590 C CA . GLY A 1 204 ? -4.755 -6.096 3.999 1.00 98.12 204 GLY A CA 1
ATOM 1591 C C . GLY A 1 204 ? -6.121 -6.479 4.542 1.00 98.12 204 GLY A C 1
ATOM 1592 O O . GLY A 1 204 ? -6.990 -5.635 4.735 1.00 98.12 204 GLY A O 1
ATOM 1593 N N . VAL A 1 205 ? -6.293 -7.766 4.801 1.00 98.44 205 VAL A N 1
ATOM 1594 C CA . VAL A 1 205 ? -7.402 -8.319 5.572 1.00 98.44 205 VAL A CA 1
ATOM 1595 C C . VAL A 1 205 ? -6.785 -9.103 6.709 1.00 98.44 205 VAL A C 1
ATOM 1597 O O . VAL A 1 205 ? -5.911 -9.938 6.472 1.00 98.44 205 VAL A O 1
ATOM 1600 N N . ILE A 1 206 ? -7.219 -8.823 7.930 1.00 98.75 206 ILE A N 1
ATOM 1601 C CA . ILE A 1 206 ? -6.763 -9.527 9.121 1.00 98.75 206 ILE A CA 1
ATOM 1602 C C . ILE A 1 206 ? -7.961 -9.961 9.950 1.00 98.75 206 ILE A C 1
ATOM 1604 O O . ILE A 1 206 ? -8.958 -9.250 10.054 1.00 98.75 206 ILE A O 1
ATOM 1608 N N . SER A 1 207 ? -7.857 -11.127 10.559 1.00 98.56 207 SER A N 1
ATOM 1609 C CA . SER A 1 207 ? -8.855 -11.642 11.490 1.00 98.56 207 SER A CA 1
ATOM 1610 C C . SER A 1 207 ? -8.557 -11.197 12.917 1.00 98.56 207 SER A C 1
ATOM 1612 O O . SER A 1 207 ? -7.423 -11.321 13.399 1.00 98.56 207 SER A O 1
ATOM 1614 N N . ILE A 1 208 ? -9.587 -10.698 13.597 1.00 98.31 208 ILE A N 1
ATOM 1615 C CA . ILE A 1 208 ? -9.514 -10.252 14.987 1.00 98.31 208 ILE A CA 1
ATOM 1616 C C . ILE A 1 208 ? -10.691 -10.783 15.797 1.00 98.31 208 ILE A C 1
ATOM 1618 O O . ILE A 1 208 ? -11.793 -10.964 15.279 1.00 98.31 208 ILE A O 1
ATOM 1622 N N . ARG A 1 209 ? -10.462 -10.981 17.093 1.00 97.94 209 ARG A N 1
ATOM 1623 C CA . ARG A 1 209 ? -11.509 -11.312 18.062 1.00 97.94 209 ARG A CA 1
ATOM 1624 C C . ARG A 1 209 ? -11.292 -10.567 19.364 1.00 97.94 209 ARG A C 1
ATOM 1626 O O . ARG A 1 209 ? -10.163 -10.207 19.691 1.00 97.94 209 ARG A O 1
ATOM 1633 N N . ARG A 1 210 ? -12.358 -10.405 20.137 1.00 97.44 210 ARG A N 1
ATOM 1634 C CA . ARG A 1 210 ? -12.271 -9.977 21.528 1.00 97.44 210 ARG A CA 1
ATOM 1635 C C . ARG A 1 210 ? -12.131 -11.199 22.426 1.00 97.44 210 ARG A C 1
ATOM 1637 O O . ARG A 1 210 ? -12.955 -12.110 22.364 1.00 97.44 210 ARG A O 1
ATOM 1644 N N . ASN A 1 211 ? -11.101 -11.225 23.258 1.00 95.81 211 ASN A N 1
ATOM 1645 C CA . ASN A 1 211 ? -10.884 -12.311 24.206 1.00 95.81 211 ASN A CA 1
ATOM 1646 C C . ASN A 1 211 ? -11.751 -12.154 25.473 1.00 95.81 211 ASN A C 1
ATOM 1648 O O . ASN A 1 211 ? -12.502 -11.187 25.630 1.00 95.81 211 ASN A O 1
ATOM 1652 N N . SER A 1 212 ? -11.655 -13.116 26.396 1.00 95.56 212 SER A N 1
ATOM 1653 C CA . SER A 1 212 ? -12.437 -13.136 27.642 1.00 95.56 212 SER A CA 1
ATOM 1654 C C . SER A 1 212 ? -12.121 -11.988 28.606 1.00 95.56 212 SER A C 1
ATOM 1656 O O . SER A 1 212 ? -12.938 -11.691 29.472 1.00 95.56 212 SER A O 1
ATOM 1658 N N . GLU A 1 213 ? -10.963 -11.339 28.462 1.00 94.56 213 GLU A N 1
ATOM 1659 C CA . GLU A 1 213 ? -10.579 -10.146 29.231 1.00 94.56 213 GLU A CA 1
ATOM 1660 C C . GLU A 1 213 ? -11.130 -8.854 28.609 1.00 94.56 213 GLU A C 1
ATOM 1662 O O . GLU A 1 213 ? -10.961 -7.769 29.158 1.00 94.56 213 GLU A O 1
ATOM 1667 N N . GLY A 1 214 ? -11.797 -8.954 27.456 1.00 93.88 214 GLY A N 1
ATOM 1668 C CA . GLY A 1 214 ? -12.350 -7.811 26.748 1.00 93.88 214 GLY A CA 1
ATOM 1669 C C . GLY A 1 214 ? -11.340 -7.059 25.878 1.00 93.88 214 GLY A C 1
ATOM 1670 O O . GLY A 1 214 ? -11.690 -5.968 25.422 1.00 93.88 214 GLY A O 1
ATOM 1671 N N . LYS A 1 215 ? -10.153 -7.621 25.612 1.00 96.00 215 LYS A N 1
ATOM 1672 C CA . LYS A 1 215 ? -9.146 -7.054 24.698 1.00 96.00 215 LYS A CA 1
ATOM 1673 C C . LYS A 1 215 ? -9.300 -7.599 23.289 1.00 96.00 215 LYS A C 1
ATOM 1675 O O . LYS A 1 215 ? -9.680 -8.760 23.120 1.00 96.00 215 LYS A O 1
ATOM 1680 N N . TRP A 1 216 ? -8.997 -6.781 22.288 1.00 96.44 216 TRP A N 1
ATOM 1681 C CA . TRP A 1 216 ? -8.974 -7.226 20.894 1.00 96.44 216 TRP A CA 1
ATOM 1682 C C . TRP A 1 216 ? -7.601 -7.787 20.520 1.00 96.44 216 TRP A C 1
ATOM 1684 O O . TRP A 1 216 ? -6.573 -7.192 20.826 1.00 96.44 216 TRP A O 1
ATOM 1694 N N . GLU A 1 217 ? -7.583 -8.931 19.839 1.00 97.44 217 GLU A N 1
ATOM 1695 C CA . GLU A 1 217 ? -6.358 -9.627 19.437 1.00 97.44 217 GLU A CA 1
ATOM 1696 C C . GLU A 1 217 ? -6.473 -10.224 18.028 1.00 97.44 217 GLU A C 1
ATOM 1698 O O . GLU A 1 217 ? -7.568 -10.521 17.539 1.00 97.44 217 GLU A O 1
ATOM 1703 N N . ARG A 1 218 ? -5.323 -10.433 17.377 1.00 97.81 218 ARG A N 1
ATOM 1704 C CA . ARG A 1 218 ? -5.216 -11.155 16.101 1.00 97.81 218 ARG A CA 1
ATOM 1705 C C . ARG A 1 218 ? -5.535 -12.632 16.285 1.00 97.81 218 ARG A C 1
ATOM 1707 O O . ARG A 1 218 ? -5.084 -13.247 17.247 1.00 97.81 218 ARG A O 1
ATOM 1714 N N . THR A 1 219 ? -6.223 -13.223 15.307 1.00 97.38 219 THR A N 1
ATOM 1715 C CA . THR A 1 219 ? -6.451 -14.682 15.279 1.00 97.38 219 THR A CA 1
ATOM 1716 C C . THR A 1 219 ? -5.596 -15.426 14.254 1.00 97.38 219 THR A C 1
ATOM 1718 O O . THR A 1 219 ? -5.542 -16.651 14.299 1.00 97.38 219 THR A O 1
ATOM 1721 N N . TYR A 1 220 ? -4.907 -14.701 13.361 1.00 97.25 220 TYR A N 1
ATOM 1722 C CA . TYR A 1 220 ? -4.035 -15.261 12.315 1.00 97.25 220 TYR A CA 1
ATOM 1723 C C . TYR A 1 220 ? -4.719 -16.348 11.471 1.00 97.25 220 TYR A C 1
ATOM 1725 O O . TYR A 1 220 ? -4.147 -17.396 11.170 1.00 97.25 220 TYR A O 1
ATOM 1733 N N . SER A 1 221 ? -5.982 -16.113 11.117 1.00 96.88 221 SER A N 1
ATOM 1734 C CA . SER A 1 221 ? -6.783 -17.056 10.344 1.00 96.88 221 SER A CA 1
ATOM 1735 C C . SER A 1 221 ? -6.232 -17.267 8.930 1.00 96.88 221 SER A C 1
ATOM 1737 O O . SER A 1 221 ? -5.537 -16.418 8.374 1.00 96.88 221 SER A O 1
ATOM 1739 N N . ALA A 1 222 ? -6.656 -18.350 8.277 1.00 96.94 222 ALA A N 1
ATOM 1740 C CA . ALA A 1 222 ? -6.363 -18.590 6.862 1.00 96.94 222 ALA A CA 1
ATOM 1741 C C . ALA A 1 222 ? -6.985 -17.548 5.902 1.00 96.94 222 ALA A C 1
ATOM 1743 O O . ALA A 1 222 ? -6.666 -17.550 4.715 1.00 96.94 222 ALA A O 1
ATOM 1744 N N . ALA A 1 223 ? -7.887 -16.686 6.388 1.00 96.38 223 ALA A N 1
ATOM 1745 C CA . ALA A 1 223 ? -8.454 -15.586 5.612 1.00 96.38 223 ALA A CA 1
ATOM 1746 C C . ALA A 1 223 ? -7.560 -14.332 5.612 1.00 96.38 223 ALA A C 1
ATOM 1748 O O . ALA A 1 223 ? -7.799 -13.428 4.809 1.00 96.38 223 ALA A O 1
ATOM 1749 N N . ASP A 1 224 ? -6.547 -14.271 6.486 1.00 98.38 224 ASP A N 1
ATOM 1750 C CA . ASP A 1 224 ? -5.598 -13.164 6.521 1.00 98.38 224 ASP A CA 1
ATOM 1751 C C . ASP A 1 224 ? -4.867 -13.078 5.174 1.00 98.38 224 ASP A C 1
ATOM 1753 O O . ASP A 1 224 ? -4.321 -14.062 4.670 1.00 98.38 224 ASP A O 1
ATOM 1757 N N . ARG A 1 225 ? -4.882 -11.896 4.556 1.00 97.50 225 ARG A N 1
ATOM 1758 C CA . ARG A 1 225 ? -4.425 -11.726 3.175 1.00 97.50 225 ARG A CA 1
ATOM 1759 C C . ARG A 1 225 ? -3.859 -10.338 2.937 1.00 97.50 225 ARG A C 1
ATOM 1761 O O . ARG A 1 225 ? -4.425 -9.347 3.388 1.00 97.50 225 ARG A O 1
ATOM 1768 N N . ARG A 1 226 ? -2.809 -10.264 2.118 1.00 97.81 226 ARG A N 1
ATOM 1769 C CA . ARG A 1 226 ? -2.359 -9.023 1.483 1.00 97.81 226 ARG A CA 1
ATOM 1770 C C . ARG A 1 226 ? -2.756 -8.967 0.011 1.00 97.81 226 ARG A C 1
ATOM 1772 O O . ARG A 1 226 ? -2.717 -9.968 -0.704 1.00 97.81 226 ARG A O 1
ATOM 1779 N N . ILE A 1 227 ? -3.144 -7.774 -0.421 1.00 97.94 227 ILE A N 1
ATOM 1780 C CA . ILE A 1 227 ? -3.278 -7.376 -1.821 1.00 97.94 227 ILE A CA 1
ATOM 1781 C C . ILE A 1 227 ? -2.323 -6.197 -1.963 1.00 97.94 227 ILE A C 1
ATOM 1783 O O . ILE A 1 227 ? -2.589 -5.137 -1.417 1.00 97.94 227 ILE A O 1
ATOM 1787 N N . THR A 1 228 ? -1.169 -6.399 -2.579 1.00 98.25 228 THR A N 1
ATOM 1788 C CA . THR A 1 228 ? -0.072 -5.425 -2.555 1.00 98.25 228 THR A CA 1
ATOM 1789 C C . THR A 1 228 ? -0.029 -4.596 -3.831 1.00 98.25 228 THR A C 1
ATOM 1791 O O . THR A 1 228 ? -0.660 -4.954 -4.825 1.00 98.25 228 THR A O 1
ATOM 1794 N N . GLY A 1 229 ? 0.806 -3.559 -3.863 1.00 97.69 229 GLY A N 1
ATOM 1795 C CA . GLY A 1 229 ? 1.123 -2.797 -5.074 1.00 97.69 229 GLY A CA 1
ATOM 1796 C C . GLY A 1 229 ? 1.790 -3.601 -6.196 1.00 97.69 229 GLY A C 1
ATOM 1797 O O . GLY A 1 229 ? 2.027 -3.064 -7.272 1.00 97.69 229 GLY A O 1
ATOM 1798 N N . ILE A 1 230 ? 2.089 -4.887 -5.976 1.00 96.81 230 ILE A N 1
ATOM 1799 C CA . ILE A 1 230 ? 2.701 -5.780 -6.970 1.00 96.81 230 ILE A CA 1
ATOM 1800 C C . ILE A 1 230 ? 1.980 -7.139 -7.094 1.00 96.81 230 ILE A C 1
ATOM 1802 O O . ILE A 1 230 ? 2.480 -8.059 -7.747 1.00 96.81 230 ILE A O 1
ATOM 1806 N N . SER A 1 231 ? 0.792 -7.293 -6.492 1.00 97.31 231 SER A N 1
ATOM 1807 C CA . SER A 1 231 ? -0.037 -8.498 -6.658 1.00 97.31 231 SER A CA 1
ATOM 1808 C C . SER A 1 231 ? -0.380 -8.745 -8.129 1.00 97.31 231 SER A C 1
ATOM 1810 O O . SER A 1 231 ? -0.703 -7.821 -8.867 1.00 97.31 231 SER A O 1
ATOM 1812 N N . GLY A 1 232 ? -0.307 -9.997 -8.574 1.00 96.25 232 GLY A N 1
ATOM 1813 C CA . GLY A 1 232 ? -0.474 -10.385 -9.975 1.00 96.25 232 GLY A CA 1
ATOM 1814 C C . GLY A 1 232 ? 0.833 -10.476 -10.756 1.00 96.25 232 GLY A C 1
ATOM 1815 O O . GLY A 1 232 ? 0.914 -11.271 -11.687 1.00 96.25 232 GLY A O 1
ATOM 1816 N N . TRP A 1 233 ? 1.880 -9.740 -10.371 1.00 93.81 233 TRP A N 1
ATOM 1817 C CA . TRP A 1 233 ? 3.134 -9.734 -11.130 1.00 93.81 233 TRP A CA 1
ATOM 1818 C C . TRP A 1 233 ? 3.913 -11.051 -11.028 1.00 93.81 233 TRP A C 1
ATOM 1820 O O . TRP A 1 233 ? 4.339 -11.594 -12.043 1.00 93.81 233 TRP A O 1
ATOM 1830 N N . ILE A 1 234 ? 4.101 -11.564 -9.806 1.00 86.94 234 ILE A N 1
ATOM 1831 C CA . ILE A 1 234 ? 4.888 -12.786 -9.539 1.00 86.94 234 ILE A CA 1
ATOM 1832 C C . ILE A 1 234 ? 3.979 -13.958 -9.154 1.00 86.94 234 ILE A C 1
ATOM 1834 O O . ILE A 1 234 ? 4.246 -15.100 -9.511 1.00 86.94 234 ILE A O 1
ATOM 1838 N N . ASP A 1 235 ? 2.887 -13.682 -8.444 1.00 89.69 235 ASP A N 1
ATOM 1839 C CA . ASP A 1 235 ? 2.015 -14.694 -7.838 1.00 89.69 235 ASP A CA 1
ATOM 1840 C C . ASP A 1 235 ? 0.787 -15.049 -8.696 1.00 89.69 235 ASP A C 1
ATOM 1842 O O . ASP A 1 235 ? -0.032 -15.873 -8.296 1.00 89.69 235 ASP A O 1
ATOM 1846 N N . SER A 1 236 ? 0.634 -14.425 -9.871 1.00 91.50 236 SER A N 1
ATOM 1847 C CA . SER A 1 236 ? -0.537 -14.558 -10.753 1.00 91.50 236 SER A CA 1
ATOM 1848 C C . SER A 1 236 ? -1.888 -14.203 -10.102 1.00 91.50 236 SER A C 1
ATOM 1850 O O . SER A 1 236 ? -2.940 -14.452 -10.698 1.00 91.50 236 SER A O 1
ATOM 1852 N N . ARG A 1 237 ? -1.902 -13.575 -8.915 1.00 93.88 237 ARG A N 1
ATOM 1853 C CA . ARG A 1 237 ? -3.114 -13.095 -8.225 1.00 93.88 237 ARG A CA 1
ATOM 1854 C C . ARG A 1 237 ? -3.538 -11.718 -8.744 1.00 93.88 237 ARG A C 1
ATOM 1856 O O . ARG A 1 237 ? -3.661 -10.770 -7.972 1.00 93.88 237 ARG A O 1
ATOM 1863 N N . TYR A 1 238 ? -3.735 -11.609 -10.058 1.00 97.00 238 TYR A N 1
ATOM 1864 C CA . TYR A 1 238 ? -4.134 -10.360 -10.708 1.00 97.00 238 TYR A CA 1
ATOM 1865 C C . TYR A 1 238 ? -5.431 -9.804 -10.117 1.00 97.00 238 TYR A C 1
ATOM 1867 O O . TYR A 1 238 ? -6.386 -10.544 -9.857 1.00 97.00 238 TYR A O 1
ATOM 1875 N N . LEU A 1 239 ? -5.479 -8.482 -9.984 1.00 96.88 239 LEU A N 1
ATOM 1876 C CA . LEU A 1 239 ? -6.737 -7.766 -9.852 1.00 96.88 239 LEU A CA 1
ATOM 1877 C C . LEU A 1 239 ? -7.438 -7.718 -11.215 1.00 96.88 239 LEU A C 1
ATOM 1879 O O . LEU A 1 239 ? -6.876 -8.080 -12.254 1.00 96.88 239 LEU A O 1
ATOM 1883 N N . LYS A 1 240 ? -8.705 -7.311 -11.218 1.00 94.44 240 LYS A N 1
ATOM 1884 C CA . LYS A 1 240 ? -9.529 -7.308 -12.425 1.00 94.44 240 LYS A CA 1
ATOM 1885 C C . LYS A 1 240 ? -10.289 -6.001 -12.553 1.00 94.44 240 LYS A C 1
ATOM 1887 O O . LYS A 1 240 ? -11.001 -5.607 -11.632 1.00 94.44 240 LYS A O 1
ATOM 1892 N N . SER A 1 241 ? -10.211 -5.395 -13.732 1.00 93.69 241 SER A N 1
ATOM 1893 C CA . SER A 1 241 ? -11.075 -4.273 -14.092 1.00 93.69 241 SER A CA 1
ATOM 1894 C C . SER A 1 241 ? -12.488 -4.764 -14.443 1.00 93.69 241 SER A C 1
ATOM 1896 O O . SER A 1 241 ? -12.687 -5.822 -15.048 1.00 93.69 241 SER A O 1
ATOM 1898 N N . THR A 1 242 ? -13.508 -4.004 -14.040 1.00 94.12 242 THR A N 1
ATOM 1899 C CA . THR A 1 242 ? -14.918 -4.287 -14.359 1.00 94.12 242 THR A CA 1
ATOM 1900 C C . THR A 1 242 ? -15.663 -2.997 -14.710 1.00 94.12 242 THR A C 1
ATOM 1902 O O . THR A 1 242 ? -15.146 -1.898 -14.521 1.00 94.12 242 THR A O 1
ATOM 1905 N N . GLY A 1 243 ? -16.874 -3.115 -15.259 1.00 95.06 243 GLY A N 1
ATOM 1906 C CA . GLY A 1 243 ? -17.666 -1.963 -15.696 1.00 95.06 243 GLY A CA 1
ATOM 1907 C C . GLY A 1 243 ? -17.236 -1.390 -17.058 1.00 95.06 243 GLY A C 1
ATOM 1908 O O . GLY A 1 243 ? -16.437 -2.002 -17.768 1.00 95.06 243 GLY A O 1
ATOM 1909 N N . PRO A 1 244 ? -17.787 -0.231 -17.465 1.00 93.25 244 PRO A N 1
ATOM 1910 C CA . PRO A 1 244 ? -17.550 0.341 -18.796 1.00 93.25 244 PRO A CA 1
ATOM 1911 C C . PRO A 1 244 ? -16.083 0.698 -19.094 1.00 93.25 244 PRO A C 1
ATOM 1913 O O . PRO A 1 244 ? -15.664 0.619 -20.248 1.00 93.25 244 PRO A O 1
ATOM 1916 N N . GLY A 1 245 ? -15.292 1.038 -18.068 1.00 89.25 245 GLY A N 1
ATOM 1917 C CA . GLY A 1 245 ? -13.881 1.428 -18.205 1.00 89.25 245 GLY A CA 1
ATOM 1918 C C . GLY A 1 245 ? -12.957 0.322 -18.732 1.00 89.25 245 GLY A C 1
ATOM 1919 O O . GLY A 1 245 ? -11.896 0.620 -19.269 1.00 89.25 245 GLY A O 1
ATOM 1920 N N . VAL A 1 246 ? -13.384 -0.947 -18.688 1.00 92.81 246 VAL A N 1
ATOM 1921 C CA . VAL A 1 246 ? -12.625 -2.104 -19.214 1.00 92.81 246 VAL A CA 1
ATOM 1922 C C . VAL A 1 246 ? -12.217 -1.927 -20.682 1.00 92.81 246 VAL A C 1
ATOM 1924 O O . VAL A 1 246 ? -11.204 -2.472 -21.121 1.00 92.81 246 VAL A O 1
ATOM 1927 N N . ALA A 1 247 ? -12.989 -1.161 -21.460 1.00 90.75 247 ALA A N 1
ATOM 1928 C CA . ALA A 1 247 ? -12.677 -0.889 -22.859 1.00 90.75 247 ALA A CA 1
ATOM 1929 C C . ALA A 1 247 ? -11.317 -0.188 -23.051 1.00 90.75 247 ALA A C 1
ATOM 1931 O O . ALA A 1 247 ? -10.674 -0.413 -24.076 1.00 90.75 247 ALA A O 1
ATOM 1932 N N . VAL A 1 248 ? -10.872 0.612 -22.075 1.00 88.75 248 VAL A N 1
ATOM 1933 C CA . VAL A 1 248 ? -9.587 1.329 -22.117 1.00 88.75 248 VAL A CA 1
ATOM 1934 C C . VAL A 1 248 ? -8.419 0.345 -22.041 1.00 88.75 248 VAL A C 1
ATOM 1936 O O . VAL A 1 248 ? -7.568 0.343 -22.924 1.00 88.75 248 VAL A O 1
ATOM 1939 N N . PHE A 1 249 ? -8.450 -0.584 -21.084 1.00 88.75 249 PHE A N 1
ATOM 1940 C CA . PHE A 1 249 ? -7.390 -1.578 -20.867 1.00 88.75 249 PHE A CA 1
ATOM 1941 C C . PHE A 1 249 ? -7.179 -2.551 -22.043 1.00 88.75 249 PHE A C 1
ATOM 1943 O O . PHE A 1 249 ? -6.120 -3.150 -22.203 1.00 88.75 249 PHE A O 1
ATOM 1950 N N . ARG A 1 250 ? -8.188 -2.724 -22.905 1.00 88.69 250 ARG A N 1
ATOM 1951 C CA . ARG A 1 250 ? -8.107 -3.595 -24.095 1.00 88.69 250 ARG A CA 1
ATOM 1952 C C . ARG A 1 250 ? -7.793 -2.834 -25.382 1.00 88.69 250 ARG A C 1
ATOM 1954 O O . ARG A 1 250 ? -7.710 -3.448 -26.451 1.00 88.69 250 ARG A O 1
ATOM 1961 N N . LYS A 1 251 ? -7.677 -1.508 -25.314 1.00 89.44 251 LYS A N 1
ATOM 1962 C CA . LYS A 1 251 ? -7.491 -0.667 -26.490 1.00 89.44 251 LYS A CA 1
ATOM 1963 C C . LYS A 1 251 ? -6.068 -0.796 -27.026 1.00 89.44 251 LYS A C 1
ATOM 1965 O O . LYS A 1 251 ? -5.098 -0.824 -26.281 1.00 89.44 251 LYS A O 1
ATOM 1970 N N . LYS A 1 252 ? -5.952 -0.847 -28.353 1.00 89.88 252 LYS A N 1
ATOM 1971 C CA . LYS A 1 252 ? -4.677 -0.737 -29.070 1.00 89.88 252 LYS A CA 1
ATOM 1972 C C . LYS A 1 252 ? -4.610 0.644 -29.711 1.00 89.88 252 LYS A C 1
ATOM 1974 O O . LYS A 1 252 ? -5.605 1.089 -30.285 1.00 89.88 252 LYS A O 1
ATOM 1979 N N . GLY A 1 253 ? -3.467 1.309 -29.608 1.00 89.75 253 GLY A N 1
ATOM 1980 C CA . GLY A 1 253 ? -3.322 2.697 -30.035 1.00 89.75 253 GLY A CA 1
ATOM 1981 C C . GLY A 1 253 ? -1.874 3.163 -30.007 1.00 89.75 253 GLY A C 1
ATOM 1982 O O . GLY A 1 253 ? -0.963 2.358 -30.194 1.00 89.75 253 GLY A O 1
ATOM 1983 N N . LYS A 1 254 ? -1.679 4.469 -29.814 1.00 90.69 254 LYS A N 1
ATOM 1984 C CA . LYS A 1 254 ? -0.345 5.095 -29.837 1.00 90.69 254 LYS A CA 1
ATOM 1985 C C . LYS A 1 254 ? 0.503 4.772 -28.604 1.00 90.69 254 LYS A C 1
ATOM 1987 O O . LYS A 1 254 ? 1.727 4.807 -28.697 1.00 90.69 254 LYS A O 1
ATOM 1992 N N . GLY A 1 255 ? -0.151 4.530 -27.475 1.00 92.00 255 GLY A N 1
ATOM 1993 C CA . GLY A 1 255 ? 0.477 4.384 -26.174 1.00 92.00 255 GLY A CA 1
ATOM 1994 C C . GLY A 1 255 ? 1.077 3.016 -25.884 1.00 92.00 255 GLY A C 1
ATOM 1995 O O . GLY A 1 255 ? 1.091 2.103 -26.712 1.00 92.00 255 GLY A O 1
ATOM 1996 N N . TYR A 1 256 ? 1.597 2.904 -24.669 1.00 93.31 256 TYR A N 1
ATOM 1997 C CA . TYR A 1 256 ? 2.185 1.695 -24.121 1.00 93.31 256 TYR A CA 1
ATOM 1998 C C . TYR A 1 256 ? 1.134 0.592 -23.964 1.00 93.31 256 TYR A C 1
ATOM 2000 O O . TYR A 1 256 ? -0.013 0.843 -23.600 1.00 93.31 256 TYR A O 1
ATOM 2008 N N . SER A 1 257 ? 1.540 -0.646 -24.244 1.00 92.25 257 SER A N 1
ATOM 2009 C CA . SER A 1 257 ? 0.719 -1.833 -24.032 1.00 92.25 257 SER A CA 1
ATOM 2010 C C . SER A 1 257 ? 1.522 -2.848 -23.232 1.00 92.25 257 SER A C 1
ATOM 2012 O O . SER A 1 257 ? 2.576 -3.305 -23.675 1.00 92.25 257 SER A O 1
ATOM 2014 N N . ASP A 1 258 ? 1.002 -3.198 -22.062 1.00 90.81 258 ASP A N 1
ATOM 2015 C CA . ASP A 1 258 ? 1.574 -4.178 -21.133 1.00 90.81 258 ASP A CA 1
ATOM 2016 C C . ASP A 1 258 ? 1.233 -5.638 -21.502 1.00 90.81 258 ASP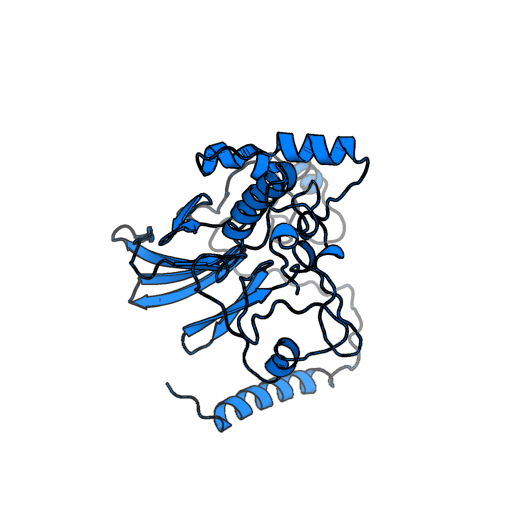 A C 1
ATOM 2018 O O . ASP A 1 258 ? 1.802 -6.583 -20.956 1.00 90.81 258 ASP A O 1
ATOM 2022 N N . GLY A 1 259 ? 0.296 -5.840 -22.437 1.00 91.44 259 GLY A N 1
ATOM 2023 C CA . GLY A 1 259 ? -0.206 -7.154 -22.838 1.00 91.44 259 GLY A CA 1
ATOM 2024 C C . GLY A 1 259 ? -1.088 -7.855 -21.793 1.00 91.44 259 GLY A C 1
ATOM 2025 O O . GLY A 1 259 ? -1.383 -9.044 -21.947 1.00 91.44 259 GLY A O 1
ATOM 2026 N N . LEU A 1 260 ? -1.531 -7.164 -20.739 1.00 92.19 260 LEU A N 1
ATOM 2027 C CA . LEU A 1 260 ? -2.309 -7.769 -19.655 1.00 92.19 260 LEU A CA 1
ATOM 2028 C C . LEU A 1 260 ? -3.794 -7.923 -19.986 1.00 92.19 260 LEU A C 1
ATOM 2030 O O . LEU A 1 260 ? -4.438 -8.844 -19.465 1.00 92.19 260 LEU A O 1
ATOM 2034 N N . GLY A 1 261 ? -4.318 -7.095 -20.891 1.00 91.50 261 GLY A N 1
ATOM 2035 C CA . GLY A 1 261 ? -5.746 -7.033 -21.177 1.00 91.50 261 GLY A CA 1
ATOM 2036 C C . GLY A 1 261 ? -6.475 -6.366 -20.017 1.00 91.50 261 GLY A C 1
ATOM 2037 O O . GLY A 1 261 ? -6.096 -5.288 -19.606 1.00 91.50 261 GLY A O 1
ATOM 2038 N N . ASP A 1 262 ? -7.517 -6.992 -19.472 1.00 91.50 262 ASP A N 1
ATOM 2039 C CA . ASP A 1 262 ? -8.292 -6.446 -18.343 1.00 91.50 262 ASP A CA 1
ATOM 2040 C C . ASP A 1 262 ? -7.770 -6.860 -16.953 1.00 91.50 262 ASP A C 1
ATOM 2042 O O . ASP A 1 262 ? -8.401 -6.546 -15.933 1.00 91.50 262 ASP A O 1
ATOM 2046 N N . ARG A 1 263 ? -6.637 -7.572 -16.915 1.00 95.25 263 ARG A N 1
ATOM 2047 C CA . ARG A 1 263 ? -5.918 -7.938 -15.691 1.00 95.25 263 ARG A CA 1
ATOM 2048 C C . ARG A 1 263 ? -5.106 -6.749 -15.200 1.00 95.25 263 ARG A C 1
ATOM 2050 O O . ARG A 1 263 ? -4.408 -6.126 -15.986 1.00 95.25 263 ARG A O 1
ATOM 2057 N N . ILE A 1 264 ? -5.160 -6.500 -13.900 1.00 95.88 264 ILE A N 1
ATOM 2058 C CA . ILE A 1 264 ? -4.475 -5.390 -13.240 1.00 95.88 264 ILE A CA 1
ATOM 2059 C C . ILE A 1 264 ? -3.407 -5.951 -12.297 1.00 95.88 264 ILE A C 1
ATOM 2061 O O . ILE A 1 264 ? -3.644 -6.946 -11.600 1.00 95.88 264 ILE A O 1
ATOM 2065 N N . ILE A 1 265 ? -2.227 -5.329 -12.298 1.00 97.44 265 ILE A N 1
ATOM 2066 C CA . ILE A 1 265 ? -1.166 -5.611 -11.330 1.00 97.44 265 ILE A CA 1
ATOM 2067 C C . ILE A 1 265 ? -1.248 -4.585 -10.213 1.00 97.44 265 ILE A C 1
ATOM 2069 O O . ILE A 1 265 ? -1.040 -3.399 -10.440 1.00 97.44 265 ILE A O 1
ATOM 2073 N N . GLY A 1 266 ? -1.462 -5.097 -9.008 1.00 97.12 266 GLY A N 1
ATOM 2074 C CA . GLY A 1 266 ? -1.397 -4.344 -7.773 1.00 97.12 266 GLY A CA 1
ATOM 2075 C C . GLY A 1 266 ? -2.439 -3.243 -7.612 1.00 97.12 266 GLY A C 1
ATOM 2076 O O . GLY A 1 266 ? -3.286 -3.013 -8.468 1.00 97.12 266 GLY A O 1
ATOM 2077 N N . THR A 1 267 ? -2.380 -2.620 -6.443 1.00 97.81 267 THR A N 1
ATOM 2078 C CA . THR A 1 267 ? -3.114 -1.410 -6.069 1.00 97.81 267 THR A CA 1
ATOM 2079 C C . THR A 1 267 ? -2.250 -0.632 -5.078 1.00 97.81 267 THR A C 1
ATOM 2081 O O . THR A 1 267 ? -1.556 -1.255 -4.267 1.00 97.81 267 THR A O 1
ATOM 2084 N N . PHE A 1 268 ? -2.197 0.693 -5.188 1.00 96.06 268 PHE A N 1
ATOM 2085 C CA . PHE A 1 268 ? -1.356 1.543 -4.336 1.00 96.06 268 PHE A CA 1
ATOM 2086 C C . PHE A 1 268 ? -1.899 2.973 -4.253 1.00 96.06 268 PHE A C 1
ATOM 2088 O O . PHE A 1 268 ? -2.736 3.379 -5.055 1.00 96.06 268 PHE A O 1
ATOM 2095 N N . GLY A 1 269 ? -1.434 3.744 -3.264 1.00 96.81 269 GLY A N 1
ATOM 2096 C CA . GLY A 1 269 ? -2.077 5.014 -2.916 1.00 96.81 269 GLY A CA 1
ATOM 2097 C C . GLY A 1 269 ? -3.455 4.800 -2.287 1.00 96.81 269 GLY A C 1
ATOM 2098 O O . GLY A 1 269 ? -4.320 5.659 -2.419 1.00 96.81 269 GLY A O 1
ATOM 2099 N N . ASN A 1 270 ? -3.681 3.632 -1.675 1.00 98.50 270 ASN A N 1
ATOM 2100 C CA . ASN A 1 270 ? -4.927 3.268 -1.011 1.00 98.50 270 ASN A CA 1
ATOM 2101 C C . ASN A 1 270 ? -5.122 4.165 0.217 1.00 98.50 270 ASN A C 1
ATOM 2103 O O . ASN A 1 270 ? -4.510 3.913 1.248 1.00 98.50 270 ASN A O 1
ATOM 2107 N N . CYS A 1 271 ? -5.951 5.195 0.091 1.00 97.25 271 CYS A N 1
ATOM 2108 C CA . CYS A 1 271 ? -6.146 6.230 1.107 1.00 97.25 271 CYS A CA 1
ATOM 2109 C C . CYS A 1 271 ? -7.393 5.906 1.943 1.00 97.25 271 CYS A C 1
ATOM 2111 O O . CYS A 1 271 ? -7.377 5.089 2.869 1.00 97.25 271 CYS A O 1
ATOM 2113 N N . ALA A 1 272 ? -8.538 6.428 1.507 1.00 96.62 272 ALA A N 1
ATOM 2114 C CA . ALA A 1 272 ? -9.836 6.215 2.121 1.00 96.62 272 ALA A CA 1
ATOM 2115 C C . ALA A 1 272 ? -10.564 4.966 1.585 1.00 96.62 272 ALA A C 1
ATOM 2117 O O . ALA A 1 272 ? -10.074 4.195 0.750 1.00 96.62 272 ALA A O 1
ATOM 2118 N N . GLY A 1 273 ? -11.792 4.767 2.057 1.00 96.25 273 GLY A N 1
ATOM 2119 C CA . GLY A 1 273 ? -12.622 3.667 1.608 1.00 96.25 273 GLY A CA 1
ATOM 2120 C C . GLY A 1 273 ? -14.068 3.766 2.059 1.00 96.25 273 GLY A C 1
ATOM 2121 O O . GLY A 1 273 ? -14.546 4.793 2.541 1.00 96.25 273 GLY A O 1
ATOM 2122 N N . GLY A 1 274 ? -14.783 2.665 1.875 1.00 97.44 274 GLY A N 1
ATOM 2123 C CA . GLY A 1 274 ? -16.179 2.550 2.261 1.00 97.44 274 GLY A CA 1
ATOM 2124 C C . GLY A 1 274 ? -16.590 1.101 2.428 1.00 97.44 274 GLY A C 1
ATOM 2125 O O . GLY A 1 274 ? -15.962 0.194 1.894 1.00 97.44 274 GLY A O 1
ATOM 2126 N N . THR A 1 275 ? -17.676 0.873 3.155 1.00 97.94 275 THR A N 1
ATOM 2127 C CA . THR A 1 275 ? -18.221 -0.472 3.348 1.00 97.94 275 THR A CA 1
ATOM 2128 C C . THR A 1 275 ? -19.655 -0.517 2.888 1.00 97.94 275 THR A C 1
ATOM 2130 O O . THR A 1 275 ? -20.494 0.288 3.287 1.00 97.94 275 THR A O 1
ATOM 2133 N N . THR A 1 276 ? -19.936 -1.472 2.015 1.00 97.56 276 THR A N 1
ATOM 2134 C CA . THR A 1 276 ? -21.293 -1.710 1.540 1.00 97.56 276 THR A CA 1
ATOM 2135 C C . THR A 1 276 ? -22.127 -2.426 2.605 1.00 97.56 276 THR A C 1
ATOM 2137 O O . THR A 1 276 ? -21.599 -3.258 3.346 1.00 97.56 276 THR A O 1
ATOM 2140 N N . PRO A 1 277 ? -23.458 -2.233 2.618 1.00 96.06 277 PRO A N 1
ATOM 2141 C CA . PRO A 1 277 ? -24.359 -2.975 3.507 1.00 96.06 277 PRO A CA 1
ATOM 2142 C C . PRO A 1 277 ? -24.368 -4.502 3.306 1.00 96.06 277 PRO A C 1
ATOM 2144 O O . PRO A 1 277 ? -25.004 -5.217 4.075 1.00 96.06 277 PRO A O 1
ATOM 2147 N N . TRP A 1 278 ? -23.723 -5.014 2.253 1.00 95.25 278 TRP A N 1
ATOM 2148 C CA . TRP A 1 278 ? -23.599 -6.446 1.959 1.00 95.25 278 TRP A CA 1
ATOM 2149 C C . TRP A 1 278 ? -22.179 -6.989 2.184 1.00 95.25 278 TRP A C 1
ATOM 2151 O O . TRP A 1 278 ? -21.868 -8.080 1.711 1.00 95.25 278 TRP A O 1
ATOM 2161 N N . GLY A 1 279 ? -21.327 -6.255 2.908 1.00 94.38 279 GLY A N 1
ATOM 2162 C CA . GLY A 1 279 ? -20.044 -6.762 3.408 1.00 94.38 279 GLY A CA 1
ATOM 2163 C C . GLY A 1 279 ? -18.883 -6.712 2.412 1.00 94.38 279 GLY A C 1
ATOM 2164 O O . GLY A 1 279 ? -17.864 -7.356 2.627 1.00 94.38 279 GLY A O 1
ATOM 2165 N N . THR A 1 280 ? -19.009 -5.964 1.313 1.00 96.88 280 THR A N 1
ATOM 2166 C CA . THR A 1 280 ? -17.869 -5.611 0.447 1.00 96.88 280 THR A CA 1
ATOM 2167 C C . THR A 1 280 ? -17.230 -4.313 0.923 1.00 96.88 280 THR A C 1
ATOM 2169 O O . THR A 1 280 ? -17.950 -3.336 1.150 1.00 96.88 280 THR A O 1
ATOM 2172 N N . VAL A 1 281 ? -15.900 -4.301 1.014 1.00 97.88 281 VAL A N 1
ATOM 2173 C CA . VAL A 1 281 ? -15.098 -3.111 1.314 1.00 97.88 281 VAL A CA 1
ATOM 2174 C C . VAL A 1 281 ? -14.547 -2.514 0.023 1.00 97.88 281 VAL A C 1
ATOM 2176 O O . VAL A 1 281 ? -14.095 -3.233 -0.868 1.00 97.88 281 VAL A O 1
ATOM 2179 N N . PHE A 1 282 ? -14.590 -1.191 -0.059 1.00 97.88 282 PHE A N 1
ATOM 2180 C CA . PHE A 1 282 ? -13.961 -0.383 -1.087 1.00 97.88 282 PHE A CA 1
ATOM 2181 C C . PHE A 1 282 ? -12.723 0.302 -0.524 1.00 97.88 282 PHE A C 1
ATOM 2183 O O . PHE A 1 282 ? -12.742 0.786 0.606 1.00 97.88 282 PHE A O 1
ATOM 2190 N N . SER A 1 283 ? -11.697 0.384 -1.358 1.00 98.06 283 SER A N 1
ATOM 2191 C CA . SER A 1 283 ? -10.510 1.208 -1.169 1.00 98.06 283 SER A CA 1
ATOM 2192 C C . SER A 1 283 ? -10.403 2.164 -2.353 1.00 98.06 283 SER A C 1
ATOM 2194 O O . SER A 1 283 ? -10.872 1.826 -3.445 1.00 98.06 283 SER A O 1
ATOM 2196 N N . ALA A 1 284 ? -9.841 3.348 -2.135 1.00 97.56 284 ALA A N 1
ATOM 2197 C CA . ALA A 1 284 ? -9.658 4.362 -3.164 1.00 97.56 284 ALA A CA 1
ATOM 2198 C C . ALA A 1 284 ? -8.169 4.645 -3.373 1.00 97.56 284 ALA A C 1
ATOM 2200 O O . ALA A 1 284 ? -7.466 4.976 -2.421 1.00 97.56 284 ALA A O 1
ATOM 2201 N N . GLU A 1 285 ? -7.713 4.525 -4.617 1.00 97.81 285 GLU A N 1
ATOM 2202 C CA . GLU A 1 285 ? -6.384 4.970 -5.037 1.00 97.81 285 GLU A CA 1
ATOM 2203 C C . GLU A 1 285 ? -6.410 6.496 -5.203 1.00 97.81 285 GLU A C 1
ATOM 2205 O O . GLU A 1 285 ? -7.208 7.016 -5.982 1.00 97.81 285 GLU A O 1
ATOM 2210 N N . GLU A 1 286 ? -5.587 7.215 -4.439 1.00 95.94 286 GLU A N 1
ATOM 2211 C CA . GLU A 1 286 ? -5.493 8.679 -4.477 1.00 95.94 286 GLU A CA 1
ATOM 2212 C C . GLU A 1 286 ? -4.237 9.123 -5.231 1.00 95.94 286 GLU A C 1
ATOM 2214 O O . GLU A 1 286 ? -4.322 9.634 -6.343 1.00 95.94 286 GLU A O 1
ATOM 2219 N N . ASN A 1 287 ? -3.059 8.893 -4.643 1.00 96.25 287 ASN A N 1
ATOM 2220 C CA . ASN A 1 287 ? -1.782 9.393 -5.153 1.00 96.25 287 ASN A CA 1
ATOM 2221 C C . ASN A 1 287 ? -0.984 8.331 -5.939 1.00 96.25 287 ASN A C 1
ATOM 2223 O O . ASN A 1 287 ? 0.232 8.186 -5.773 1.00 96.25 287 ASN A O 1
ATOM 2227 N N . PHE A 1 288 ? -1.662 7.563 -6.796 1.00 96.06 288 PHE A N 1
ATOM 2228 C CA . PHE A 1 288 ? -1.067 6.459 -7.563 1.00 96.06 288 PHE A CA 1
ATOM 2229 C C . PHE A 1 288 ? 0.039 6.919 -8.538 1.00 96.06 288 PHE A C 1
ATOM 2231 O O . PHE A 1 288 ? 1.007 6.192 -8.794 1.00 96.06 288 PHE A O 1
ATOM 2238 N N . GLN A 1 289 ? -0.029 8.171 -8.996 1.00 95.88 289 GLN A N 1
ATOM 2239 C CA . GLN A 1 289 ? 0.965 8.845 -9.834 1.00 95.88 289 GLN A CA 1
ATOM 2240 C C . GLN A 1 289 ? 2.361 8.942 -9.190 1.00 95.88 289 GLN A C 1
ATOM 2242 O O . GLN A 1 289 ? 3.360 9.206 -9.862 1.00 95.88 289 GLN A O 1
ATOM 2247 N N . ALA A 1 290 ? 2.474 8.685 -7.881 1.00 94.44 290 ALA A N 1
ATOM 2248 C CA . ALA A 1 290 ? 3.762 8.539 -7.210 1.00 94.44 290 ALA A CA 1
ATOM 2249 C C . ALA A 1 290 ? 4.553 7.306 -7.689 1.00 94.44 290 ALA A C 1
ATOM 2251 O O . ALA A 1 290 ? 5.779 7.268 -7.530 1.00 94.44 290 ALA A O 1
ATOM 2252 N N . HIS A 1 291 ? 3.891 6.300 -8.272 1.00 96.62 291 HIS A N 1
ATOM 2253 C CA . HIS A 1 291 ? 4.506 5.027 -8.659 1.00 96.62 291 HIS A CA 1
ATOM 2254 C C . HIS A 1 291 ? 4.449 4.728 -10.158 1.00 96.62 291 HIS A C 1
ATOM 2256 O O . HIS A 1 291 ? 5.362 4.058 -10.652 1.00 96.62 291 HIS A O 1
ATOM 2262 N N . VAL A 1 292 ? 3.437 5.229 -10.868 1.00 97.19 292 VAL A N 1
ATOM 2263 C CA . VAL A 1 292 ? 3.213 5.012 -12.308 1.00 97.19 292 VAL A CA 1
ATOM 2264 C C . VAL A 1 292 ? 2.823 6.322 -13.007 1.00 97.19 292 VAL A C 1
ATOM 2266 O O . VAL A 1 292 ? 2.527 7.302 -12.329 1.00 97.19 292 VAL A O 1
ATOM 2269 N N . PRO A 1 293 ? 2.874 6.406 -14.346 1.00 96.25 293 PRO A N 1
ATOM 2270 C CA . PRO A 1 293 ? 2.333 7.555 -15.070 1.00 96.25 293 PRO A CA 1
ATOM 2271 C C . PRO A 1 293 ? 0.809 7.674 -14.937 1.00 96.25 293 PRO A C 1
ATOM 2273 O O . PRO A 1 293 ? 0.121 6.660 -14.964 1.00 96.25 293 PRO A O 1
ATOM 2276 N N . GLU A 1 294 ? 0.307 8.906 -14.834 1.00 94.00 294 GLU A N 1
ATOM 2277 C CA . GLU A 1 294 ? -1.131 9.242 -14.823 1.00 94.00 294 GLU A CA 1
ATOM 2278 C C . GLU A 1 294 ? -1.640 9.670 -16.209 1.00 94.00 294 GLU A C 1
ATOM 2280 O O . GLU A 1 294 ? -2.789 9.419 -16.571 1.00 94.00 294 GLU A O 1
ATOM 2285 N N . ASP A 1 295 ? -0.778 10.309 -17.004 1.00 93.94 295 ASP A N 1
ATOM 2286 C CA . ASP A 1 295 ? -1.155 10.836 -18.311 1.00 93.94 295 ASP A CA 1
ATOM 2287 C C . ASP A 1 295 ? -1.523 9.721 -19.304 1.00 93.94 295 ASP A C 1
ATOM 2289 O O . ASP A 1 295 ? -0.882 8.669 -19.391 1.00 93.94 295 ASP A O 1
ATOM 2293 N N . VAL A 1 296 ? -2.519 10.005 -20.145 1.00 94.12 296 VAL A N 1
ATOM 2294 C CA . VAL A 1 296 ? -2.930 9.150 -21.266 1.00 94.12 296 VAL A CA 1
ATOM 2295 C C . VAL A 1 296 ? -2.934 9.937 -22.573 1.00 94.12 296 VAL A C 1
ATOM 2297 O O . VAL A 1 296 ? -3.146 11.151 -22.608 1.00 94.12 296 VAL A O 1
ATOM 2300 N N . TYR A 1 297 ? -2.738 9.244 -23.693 1.00 94.38 297 TYR A N 1
ATOM 2301 C CA . TYR A 1 297 ? -2.929 9.838 -25.015 1.00 94.38 297 TYR A CA 1
ATOM 2302 C C . TYR A 1 297 ? -4.412 10.175 -25.268 1.00 94.38 297 TYR A C 1
ATOM 2304 O O . TYR A 1 297 ? -5.291 9.625 -24.609 1.00 94.38 297 TYR A O 1
ATOM 2312 N N . PRO A 1 298 ? -4.752 11.007 -26.279 1.00 93.44 298 PRO A N 1
ATOM 2313 C CA . PRO A 1 298 ? -6.151 11.323 -26.607 1.00 93.44 298 PRO A CA 1
ATOM 2314 C C . PRO A 1 298 ? -7.015 10.113 -26.990 1.00 93.44 298 PRO A C 1
ATOM 2316 O O . PRO A 1 298 ? -8.241 10.185 -26.969 1.00 93.44 298 PRO A O 1
ATOM 2319 N N . ASP A 1 299 ? -6.390 8.997 -27.374 1.00 91.31 299 ASP A N 1
ATOM 2320 C CA . ASP A 1 299 ? -7.085 7.733 -27.593 1.00 91.31 299 ASP A CA 1
ATOM 2321 C C . ASP A 1 299 ? -7.282 6.933 -26.288 1.00 91.31 299 ASP A C 1
ATOM 2323 O O . ASP A 1 299 ? -7.848 5.849 -26.337 1.00 91.31 299 ASP A O 1
ATOM 2327 N N . GLY A 1 300 ? -6.881 7.447 -25.129 1.00 90.25 300 GLY A N 1
ATOM 2328 C CA . GLY A 1 300 ? -6.986 6.794 -23.825 1.00 90.25 300 GLY A CA 1
ATOM 2329 C C . GLY A 1 300 ? -5.948 5.700 -23.577 1.00 90.25 300 GLY A C 1
ATOM 2330 O O . GLY A 1 300 ? -6.054 5.008 -22.575 1.00 90.25 300 GLY A O 1
ATOM 2331 N N . THR A 1 301 ? -4.976 5.494 -24.472 1.00 92.88 301 THR A N 1
ATOM 2332 C CA . THR A 1 301 ? -3.874 4.555 -24.208 1.00 92.88 301 THR A CA 1
ATOM 2333 C C . THR A 1 301 ? -2.832 5.181 -23.281 1.00 92.88 301 THR A C 1
ATOM 2335 O O . THR A 1 301 ? -2.546 6.375 -23.389 1.00 92.88 301 THR A O 1
ATOM 2338 N N . ALA A 1 302 ? -2.271 4.379 -22.375 1.00 93.38 302 ALA A N 1
ATOM 2339 C CA . ALA A 1 302 ? -1.306 4.835 -21.377 1.00 93.38 302 ALA A CA 1
ATOM 2340 C C . ALA A 1 302 ? 0.004 5.338 -22.006 1.00 93.38 302 ALA A C 1
ATOM 2342 O O . ALA A 1 302 ? 0.420 4.876 -23.075 1.00 93.38 302 ALA A O 1
ATOM 2343 N N . VAL A 1 303 ? 0.688 6.267 -21.338 1.00 95.19 303 VAL A N 1
ATOM 2344 C CA . VAL A 1 303 ? 2.053 6.659 -21.722 1.00 95.19 303 VAL A CA 1
ATOM 2345 C C . VAL A 1 303 ? 3.081 5.593 -21.322 1.00 95.19 303 VAL A C 1
ATOM 2347 O O . VAL A 1 303 ? 2.790 4.644 -20.596 1.00 95.19 303 VAL A O 1
ATOM 2350 N N . ASN A 1 304 ? 4.305 5.711 -21.840 1.00 95.69 304 ASN A N 1
ATOM 2351 C CA . ASN A 1 304 ? 5.368 4.760 -21.526 1.00 95.69 304 ASN A CA 1
ATOM 2352 C C . ASN A 1 304 ? 5.768 4.850 -20.037 1.00 95.69 304 ASN A C 1
ATOM 2354 O O . ASN A 1 304 ? 5.887 5.960 -19.517 1.00 95.69 304 ASN A O 1
ATOM 2358 N N . PRO A 1 305 ? 6.082 3.727 -19.361 1.00 95.81 305 PRO A N 1
ATOM 2359 C CA . PRO A 1 305 ? 6.608 3.738 -17.992 1.00 95.81 305 PRO A CA 1
ATOM 2360 C C . PRO A 1 305 ? 7.841 4.636 -17.791 1.00 95.81 305 PRO A C 1
ATOM 2362 O O . PRO A 1 305 ? 8.147 5.016 -16.660 1.00 95.81 305 PRO A O 1
ATOM 2365 N N . SER A 1 306 ? 8.556 4.996 -18.867 1.00 95.44 306 SER A N 1
ATOM 2366 C CA . SER A 1 306 ? 9.647 5.976 -18.845 1.00 95.44 306 SER A CA 1
ATOM 2367 C C . SER A 1 306 ? 9.248 7.379 -18.390 1.00 95.44 306 SER A C 1
ATOM 2369 O O . SER A 1 306 ? 10.143 8.126 -18.002 1.00 95.44 306 SER A O 1
ATOM 2371 N N . GLU A 1 307 ? 7.962 7.739 -18.436 1.00 96.25 307 GLU A N 1
ATOM 2372 C CA . GLU A 1 307 ? 7.466 9.058 -18.013 1.00 96.25 307 GLU A CA 1
ATOM 2373 C C . GLU A 1 307 ? 7.467 9.231 -16.483 1.00 96.25 307 GLU A C 1
ATOM 2375 O O . GLU A 1 307 ? 7.652 10.341 -15.979 1.00 96.25 307 GLU A O 1
ATOM 2380 N N . THR A 1 308 ? 7.421 8.126 -15.726 1.00 97.00 308 THR A N 1
ATOM 2381 C CA . THR A 1 308 ? 7.576 8.126 -14.258 1.00 97.00 308 THR A CA 1
ATOM 2382 C C . THR A 1 308 ? 8.786 7.281 -13.841 1.00 97.00 308 THR A C 1
ATOM 2384 O O . THR A 1 308 ? 8.622 6.219 -13.243 1.00 97.00 308 THR A O 1
ATOM 2387 N N . PRO A 1 309 ? 10.031 7.704 -14.153 1.00 97.12 309 PRO A N 1
ATOM 2388 C CA . PRO A 1 309 ? 11.219 6.933 -13.816 1.00 97.12 309 PRO A CA 1
ATOM 2389 C C . PRO A 1 309 ? 11.488 6.916 -12.308 1.00 97.12 309 PRO A C 1
ATOM 2391 O O . PRO A 1 309 ? 11.117 7.840 -11.578 1.00 97.12 309 PRO A O 1
ATOM 2394 N N . PHE A 1 310 ? 12.194 5.878 -11.858 1.00 97.94 310 PHE A N 1
ATOM 2395 C CA . PHE A 1 310 ? 12.536 5.686 -10.452 1.00 97.94 310 PHE A CA 1
ATOM 2396 C C . PHE A 1 310 ? 13.340 6.874 -9.910 1.00 97.94 310 PHE A C 1
ATOM 2398 O O . PHE A 1 310 ? 14.263 7.360 -10.565 1.00 97.94 310 PHE A O 1
ATOM 2405 N N . SER A 1 311 ? 13.034 7.319 -8.692 1.00 95.38 311 SER A N 1
ATOM 2406 C CA . SER A 1 311 ? 13.715 8.434 -8.026 1.00 95.38 311 SER A CA 1
ATOM 2407 C C . SER A 1 311 ? 14.342 8.020 -6.695 1.00 95.38 311 SER A C 1
ATOM 2409 O O . SER A 1 311 ? 13.850 7.130 -6.007 1.00 95.38 311 SER A O 1
ATOM 2411 N N . GLY A 1 312 ? 15.390 8.733 -6.265 1.00 88.94 312 GLY A N 1
ATOM 2412 C CA . GLY A 1 312 ? 16.071 8.474 -4.984 1.00 88.94 312 GLY A CA 1
ATOM 2413 C C . GLY A 1 312 ? 15.215 8.668 -3.724 1.00 88.94 312 GLY A C 1
ATOM 2414 O O . GLY A 1 312 ? 15.672 8.360 -2.631 1.00 88.94 312 GLY A O 1
ATOM 2415 N N . ARG A 1 313 ? 13.979 9.166 -3.861 1.00 91.69 313 ARG A N 1
ATOM 2416 C CA . ARG A 1 313 ? 12.981 9.254 -2.781 1.00 91.69 313 ARG A CA 1
ATOM 2417 C C . ARG A 1 313 ? 11.910 8.162 -2.880 1.00 91.69 313 ARG A C 1
ATOM 2419 O O . ARG A 1 313 ? 10.805 8.356 -2.398 1.00 91.69 313 ARG A O 1
ATOM 2426 N N . LEU A 1 314 ? 12.226 7.040 -3.527 1.00 95.19 314 LEU A N 1
ATOM 2427 C CA . LEU A 1 314 ? 11.319 5.903 -3.730 1.00 95.19 314 LEU A CA 1
ATOM 2428 C C . LEU A 1 314 ? 10.031 6.237 -4.511 1.00 95.19 314 LEU A C 1
ATOM 2430 O O . LEU A 1 314 ? 9.040 5.523 -4.411 1.00 95.19 314 LEU A O 1
ATOM 2434 N N . GLY A 1 315 ? 10.039 7.292 -5.329 1.00 96.00 315 GLY A N 1
ATOM 2435 C CA . GLY A 1 315 ? 9.011 7.506 -6.357 1.00 96.00 315 GLY A CA 1
ATOM 2436 C C . GLY A 1 315 ? 9.300 6.683 -7.617 1.00 96.00 315 GLY A C 1
ATOM 2437 O O . GLY A 1 315 ? 10.460 6.365 -7.883 1.00 96.00 315 GLY A O 1
ATOM 2438 N N . GLY A 1 316 ? 8.272 6.372 -8.406 1.00 97.56 316 GLY A N 1
ATOM 2439 C CA . GLY A 1 316 ? 8.390 5.619 -9.660 1.00 97.56 316 GLY A CA 1
ATOM 2440 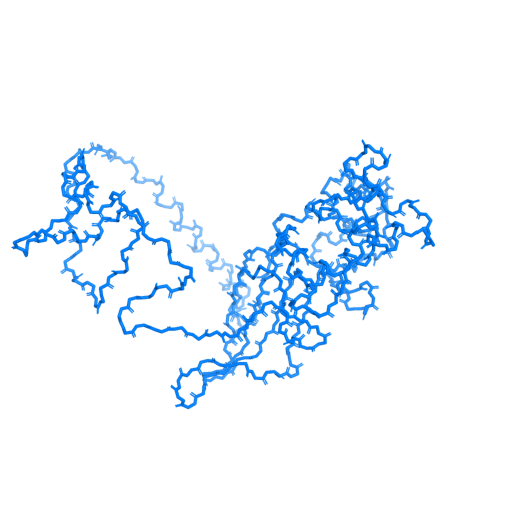C C . GLY A 1 316 ? 8.692 4.131 -9.473 1.00 97.56 316 GLY A C 1
ATOM 2441 O O . GLY A 1 316 ? 9.371 3.533 -10.305 1.00 97.56 316 GLY A O 1
ATOM 2442 N N . LEU A 1 317 ? 8.223 3.520 -8.377 1.00 98.06 317 LEU A N 1
ATOM 2443 C CA . LEU A 1 317 ? 8.467 2.099 -8.078 1.00 98.06 317 LEU A CA 1
ATOM 2444 C C . LEU A 1 317 ? 7.907 1.155 -9.157 1.00 98.06 317 LEU A C 1
ATOM 2446 O O . LEU A 1 317 ? 8.449 0.073 -9.373 1.00 98.06 317 LEU A O 1
ATOM 2450 N N . GLY A 1 318 ? 6.864 1.566 -9.885 1.00 97.75 318 GLY A N 1
ATOM 2451 C CA . GLY A 1 318 ? 6.303 0.790 -10.991 1.00 97.75 318 GLY A CA 1
ATOM 2452 C C . GLY A 1 318 ? 7.188 0.752 -12.243 1.00 97.75 318 GLY A C 1
ATOM 2453 O O . GLY A 1 318 ? 7.079 -0.184 -13.038 1.00 97.75 318 GLY A O 1
ATOM 2454 N N . ASN A 1 319 ? 8.112 1.712 -12.406 1.00 98.00 319 ASN A N 1
ATOM 2455 C CA . ASN A 1 319 ? 8.917 1.872 -13.622 1.00 98.00 319 ASN A CA 1
ATOM 2456 C C . ASN A 1 319 ? 9.678 0.595 -13.992 1.00 98.00 319 ASN A C 1
ATOM 2458 O O . ASN A 1 319 ? 9.548 0.091 -15.100 1.00 98.00 319 ASN A O 1
ATOM 2462 N N . VAL A 1 320 ? 10.440 0.022 -13.059 1.00 98.06 320 VAL A N 1
ATOM 2463 C CA . VAL A 1 320 ? 11.317 -1.136 -13.323 1.00 98.06 320 VAL A CA 1
ATOM 2464 C C . VAL A 1 320 ? 10.564 -2.407 -13.747 1.00 98.06 320 VAL A C 1
ATOM 2466 O O . VAL A 1 320 ? 11.155 -3.321 -14.339 1.00 98.06 320 VAL A O 1
ATOM 2469 N N . PHE A 1 321 ? 9.263 -2.459 -13.464 1.00 97.06 321 PHE A N 1
ATOM 2470 C CA . PHE A 1 321 ? 8.356 -3.545 -13.830 1.00 97.06 321 PHE A CA 1
ATOM 2471 C C . PHE A 1 321 ? 7.564 -3.257 -15.110 1.00 97.06 321 PHE A C 1
ATOM 2473 O O . PHE A 1 321 ? 6.907 -4.159 -15.616 1.00 97.06 321 PHE A O 1
ATOM 2480 N N . GLY A 1 322 ? 7.659 -2.042 -15.655 1.00 96.00 322 GLY A N 1
ATOM 2481 C CA . GLY A 1 322 ? 6.869 -1.617 -16.805 1.00 96.00 322 GLY A CA 1
ATOM 2482 C C . GLY A 1 322 ? 5.399 -1.373 -16.465 1.00 96.00 322 GLY A C 1
ATOM 2483 O O . GLY A 1 322 ? 4.549 -1.577 -17.321 1.00 96.00 322 GLY A O 1
ATOM 2484 N N . LEU A 1 323 ? 5.082 -0.982 -15.227 1.00 95.81 323 LEU A N 1
ATOM 2485 C CA . LEU A 1 323 ? 3.703 -0.659 -14.856 1.00 95.81 323 LEU A CA 1
ATOM 2486 C C . LEU A 1 323 ? 3.314 0.722 -15.390 1.00 95.81 323 LEU A C 1
ATOM 2488 O O . LEU A 1 323 ? 4.124 1.655 -15.374 1.00 95.81 323 LEU A O 1
ATOM 2492 N N . ALA A 1 324 ? 2.063 0.835 -15.821 1.00 91.50 324 ALA A N 1
ATOM 2493 C CA . ALA A 1 324 ? 1.416 2.079 -16.209 1.00 91.50 324 ALA A CA 1
ATOM 2494 C C . ALA A 1 324 ? 0.080 2.218 -15.460 1.00 91.50 324 ALA A C 1
ATOM 2496 O O . ALA A 1 324 ? -0.499 1.196 -15.080 1.00 91.50 324 ALA A O 1
ATOM 2497 N N . GLY A 1 325 ? -0.333 3.462 -15.198 1.00 82.62 325 GLY A N 1
ATOM 2498 C CA . GLY A 1 325 ? -1.629 3.798 -14.599 1.00 82.62 325 GLY A CA 1
ATOM 2499 C C . GLY A 1 325 ? -2.764 3.817 -15.612 1.00 82.62 325 GLY A C 1
ATOM 2500 O O . GLY A 1 325 ? -2.478 3.857 -16.833 1.00 82.62 325 GLY A O 1
#

Foldseek 3Di:
DDDDPVNVVVVVVVVVVVVVVVPPPDDDPDVDVPPPPDPPPDDDPFDDDDDLDDDQPDFQQDPPRDGDGDDPDDQPPSNCVVNVDDDDDPDDDDTPPDDADDAFDFLPDFAVATAAADKAAWDWDDPDVQKTKIKIFQAADQQPCCQVCVCVRNVDHAPLVLLVVVCVVVVHQFDLLQPDDPPDPNNVRLLVVLVVRQSRGAMWIFIWGQDPVRHIYTPSDNPTDDQTQFQCPPPVRWDFDDDPCLCLLQDDDDADHPPQRRTHGGAHNFHYWDADPVGDIGTDRDPCCQAAPPDADPVSHWHWLSVFGAGSSRGNSCSSVRDHD